Protein 1F3R (pdb70)

Secondary structure (DSSP, 8-state):
--BTTB---/--EEEEE--SEE-TTSEEEEEEEEESS-TTTS--EEEEEETTS--EEEEEE-SSS-EEE-SSSSTTEEEEEETTTTEEEEEEES--TT--EEEEEEEESSSS--SS---EEEE---EEEEE-SS--SS--SSS-----EE-S-EETSEE---TT--EEEEEE-SS--BT-EEEEEE-TTS--EEEEETTTEE-TT--TTEEEEEEBTEEEEEE-S--GGG-SEEEEEEESSSEEE----EE--SSS-------EE--

Sequence (266 aa):
WNPGDYGGIQVQLLESGPGLVRPSETLSLTCTVSGFSLTSFSVSWVRHPSGKGPEWMGRMWYDGYTAYNSALKSRLSISRDTSKNQVFLKMNSLQTDDTGTYYCTRDLYGGYPLGFWYFDFWGPGTMVTVSSGGGGSGGGGSGGGGSDIKLTQSPSLLSASVGDRVTLSCKGSQNINNYLAWYQQKLGEAPKLLIYNTNSLQTGIPSRFSGSGSGTDYTLTISSLQPEDVATYFCYQYNNGYTFGAGTKLELKAAEQKLISEEDLN

Solvent-accessible surface area: 12212 Å² total

Nearest PDB structures (foldseek):
  1f3r-assembly1_B  TM=1.004E+00  e=3.671E-51  Rattus norvegicus
  8yww-assembly1_H  TM=8.241E-01  e=7.781E-25  Homo sapiens
  7qne-assembly1_G  TM=8.680E-01  e=5.157E-11  Lama glama
  5mhs-assembly1_N  TM=5.581E-01  e=7.853E-15  Mus musculus
  7tri-assembly1_Z  TM=5.218E-01  e=6.231E-14  Homo sapiens

Foldseek 3Di:
DDPVVCDPD/DWAWDFDFDAEDEAQFKTWTKTQIDDDQDLWFWKWKWWQAQFEGIWGAWIQHNPGDTGGDPVNDVQWDWDDDRVRRMIITMGHRQDARRFTFMKIWTAPGTNDCPPGPGTADIHQTDGYRHHPPDRDWADPPLIGAAYAEDFDWPPQADDDDQFDKDKIKGFGPAWQFQFKFKFWADDSGDTGTAAGSQAHGDDPDDDAFHWDDGIGIIITIRHRHDPSNQTFIWIQGDDPDGGTGRTHHYDDPPDSHDHDYDYDYD

Radius of gyration: 18.46 Å; Cα contacts (8 Å, |Δi|>4): 677; chains: 2; bounding box: 39×46×49 Å

Structure (mmCIF, N/CA/C/O backbone):
data_1F3R
#
_entry.id   1F3R
#
_cell.length_a   1.000
_cell.length_b   1.000
_cell.length_c   1.000
_cell.angle_alpha   90.00
_cell.angle_beta   90.00
_cell.angle_gamma   90.00
#
_symmetry.space_group_name_H-M   'P 1'
#
loop_
_entity.id
_entity.type
_entity.pdbx_description
1 polymer 'ACETYLCHOLINE RECEPTOR ALPHA'
2 polymer 'FV ANTIBODY FRAGMENT'
#
loop_
_atom_site.group_PDB
_atom_site.id
_atom_site.type_symbol
_atom_site.label_atom_id
_atom_site.label_alt_id
_atom_site.label_comp_id
_atom_site.label_asym_id
_atom_site.label_entity_id
_atom_site.label_seq_id
_atom_site.pdbx_PDB_ins_code
_atom_site.Cartn_x
_atom_site.Cartn_y
_atom_site.Cartn_z
_atom_site.occupancy
_atom_site.B_iso_or_equiv
_atom_site.auth_seq_id
_atom_site.auth_comp_id
_atom_site.auth_asym_id
_atom_site.auth_atom_id
_atom_site.pdbx_PDB_model_num
ATOM 1 N N . TRP A 1 1 ? -6.955 -1.539 -12.202 1.00 0.00 67 TRP A N 1
ATOM 2 C CA . TRP A 1 1 ? -7.119 -2.472 -11.050 1.00 0.00 67 TRP A CA 1
ATOM 3 C C . TRP A 1 1 ? -6.854 -1.835 -9.637 1.00 0.00 67 TRP A C 1
ATOM 4 O O . TRP A 1 1 ? -7.792 -1.752 -8.844 1.00 0.00 67 TRP A O 1
ATOM 26 N N . ASN A 1 2 ? -5.623 -1.408 -9.289 1.00 0.00 68 ASN A N 1
ATOM 27 C CA . ASN A 1 2 ? -5.227 -1.121 -7.873 1.00 0.00 68 ASN A CA 1
ATOM 28 C C . ASN A 1 2 ? -4.482 0.264 -7.716 1.00 0.00 68 ASN A C 1
ATOM 29 O O . ASN A 1 2 ? -3.671 0.580 -8.5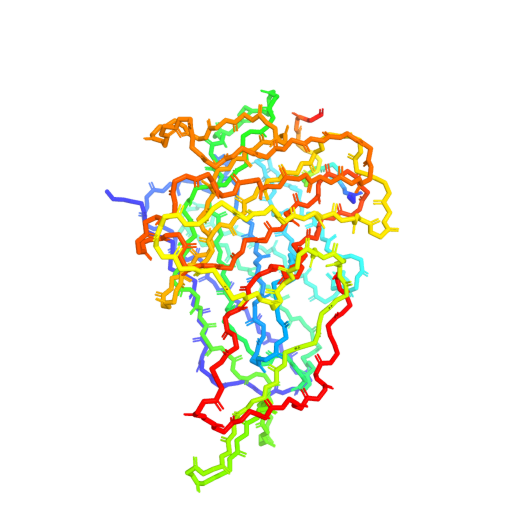95 1.00 0.00 68 ASN A O 1
ATOM 40 N N . PRO A 1 3 ? -4.615 1.066 -6.611 1.00 0.00 69 PRO A N 1
ATOM 41 C CA . PRO A 1 3 ? -3.665 2.182 -6.278 1.00 0.00 69 PRO A CA 1
ATOM 42 C C . PRO A 1 3 ? -2.147 1.783 -6.201 1.00 0.00 69 PRO A C 1
ATOM 43 O O . PRO A 1 3 ? -1.696 1.162 -5.238 1.00 0.00 69 PRO A O 1
ATOM 54 N N . GLY A 1 4 ? -1.380 2.061 -7.262 1.00 0.00 70 GLY A N 1
ATOM 55 C CA . GLY A 1 4 ? -0.140 1.285 -7.566 1.00 0.00 70 GLY A CA 1
ATOM 56 C C . GLY A 1 4 ? 0.134 1.141 -9.077 1.00 0.00 70 GLY A C 1
ATOM 57 O O . GLY A 1 4 ? 1.041 1.784 -9.610 1.00 0.00 70 GLY A O 1
ATOM 61 N N . ASP A 1 5 ? -0.675 0.352 -9.803 1.00 0.00 71 ASP A N 1
ATOM 62 C CA . ASP A 1 5 ? -0.925 0.599 -11.255 1.00 0.00 71 ASP A CA 1
ATOM 63 C C . ASP A 1 5 ? -1.693 1.931 -11.590 1.00 0.00 71 ASP A C 1
ATOM 64 O O . ASP A 1 5 ? -1.251 2.688 -12.464 1.00 0.00 71 ASP A O 1
ATOM 73 N N . TYR A 1 6 ? -2.757 2.275 -10.840 1.00 0.00 72 TYR A N 1
ATOM 74 C CA . TYR A 1 6 ? -3.333 3.646 -10.805 1.00 0.00 72 TYR A CA 1
ATOM 75 C C . TYR A 1 6 ? -2.353 4.617 -10.054 1.00 0.00 72 TYR A C 1
ATOM 76 O O . TYR A 1 6 ? -2.368 4.682 -8.820 1.00 0.00 72 TYR A O 1
ATOM 94 N N . GLY A 1 7 ? -1.450 5.306 -10.781 1.00 0.00 73 GLY A N 1
ATOM 95 C CA . GLY A 1 7 ? -0.398 6.145 -10.139 1.00 0.00 73 GLY A CA 1
ATOM 96 C C . GLY A 1 7 ? -0.722 7.649 -10.028 1.00 0.00 73 GLY A C 1
ATOM 97 O O . GLY A 1 7 ? -0.842 8.185 -8.927 1.00 0.00 73 GLY A O 1
ATOM 101 N N . GLY A 1 8 ? -0.836 8.325 -11.175 1.00 0.00 74 GLY A N 1
ATOM 102 C CA . GLY A 1 8 ? -1.309 9.738 -11.239 1.00 0.00 74 GLY A CA 1
ATOM 103 C C . GLY A 1 8 ? -2.077 10.069 -12.543 1.00 0.00 74 GLY A C 1
ATOM 104 O O . GLY A 1 8 ? -1.549 10.812 -13.371 1.00 0.00 74 GLY A O 1
ATOM 108 N N . ILE A 1 9 ? -3.283 9.507 -12.755 1.00 0.00 75 ILE A N 1
ATOM 109 C CA . ILE A 1 9 ? -4.033 9.625 -14.055 1.00 0.00 75 ILE A CA 1
ATOM 110 C C . ILE A 1 9 ? -5.497 10.192 -13.942 1.00 0.00 75 ILE A C 1
ATOM 111 O O . ILE A 1 9 ? -5.901 10.987 -14.797 1.00 0.00 75 ILE A O 1
ATOM 147 N N . GLN B 2 1 ? 25.260 4.112 -18.253 1.00 0.00 1 GLN B N 1
ATOM 148 C CA . GLN B 2 1 ? 24.335 3.058 -18.747 1.00 0.00 1 GLN B CA 1
ATOM 149 C C . GLN B 2 1 ? 23.266 2.613 -17.691 1.00 0.00 1 GLN 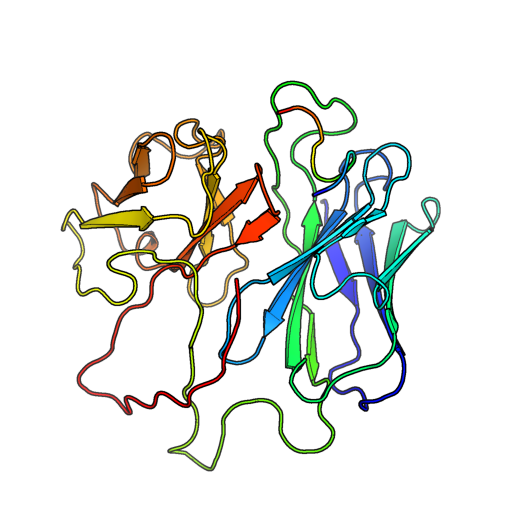B C 1
ATOM 150 O O . GLN B 2 1 ? 23.562 2.469 -16.501 1.00 0.00 1 GLN B O 1
ATOM 165 N N . VAL B 2 2 ? 22.028 2.349 -18.145 1.00 0.00 2 VAL B N 1
ATOM 166 C CA . VAL B 2 2 ? 20.954 1.756 -17.284 1.00 0.00 2 VAL B CA 1
ATOM 167 C C . VAL B 2 2 ? 20.496 0.414 -17.953 1.00 0.00 2 VAL B C 1
ATOM 168 O O . VAL B 2 2 ? 19.818 0.424 -18.984 1.00 0.00 2 VAL B O 1
ATOM 181 N N . GLN B 2 3 ? 20.892 -0.740 -17.388 1.00 0.00 3 GLN B N 1
ATOM 182 C CA . GLN B 2 3 ? 20.693 -2.075 -18.032 1.00 0.00 3 GLN B CA 1
ATOM 183 C C . GLN B 2 3 ? 19.802 -3.010 -17.147 1.00 0.00 3 GLN B C 1
ATOM 184 O O . GLN B 2 3 ? 20.236 -3.487 -16.094 1.00 0.00 3 GLN B O 1
ATOM 198 N N . LEU B 2 4 ? 18.567 -3.305 -17.589 1.00 0.00 4 LEU B N 1
ATOM 199 C CA . LEU B 2 4 ? 17.628 -4.184 -16.834 1.00 0.00 4 LEU B CA 1
ATOM 200 C C . LEU B 2 4 ? 17.786 -5.691 -17.234 1.00 0.00 4 LEU B C 1
ATOM 201 O O . LEU B 2 4 ? 17.229 -6.147 -18.239 1.00 0.00 4 LEU B O 1
ATOM 217 N N . LEU B 2 5 ? 18.528 -6.474 -16.434 1.00 0.00 5 LEU B N 1
ATOM 218 C CA . LEU B 2 5 ? 18.819 -7.905 -16.737 1.00 0.00 5 LEU B CA 1
ATOM 219 C C . LEU B 2 5 ? 17.812 -8.848 -15.995 1.00 0.00 5 LEU B C 1
ATOM 220 O O . LEU B 2 5 ? 18.055 -9.281 -14.864 1.00 0.00 5 LEU B O 1
ATOM 236 N N . GLU B 2 6 ? 16.676 -9.187 -16.637 1.00 0.00 6 GLU B N 1
ATOM 237 C CA . GLU B 2 6 ? 15.718 -10.191 -16.091 1.00 0.00 6 GLU B CA 1
ATOM 238 C C . GLU B 2 6 ? 16.195 -11.668 -16.297 1.00 0.00 6 GLU B C 1
ATOM 239 O O . GLU B 2 6 ? 16.411 -12.128 -17.421 1.00 0.00 6 GLU B O 1
ATOM 252 N N . SER B 2 7 ? 16.412 -12.386 -15.187 1.00 0.00 7 SER B N 1
ATOM 253 C CA . SER B 2 7 ? 17.094 -13.705 -15.190 1.00 0.00 7 SER B CA 1
ATOM 254 C C . SER B 2 7 ? 16.079 -14.893 -15.160 1.00 0.00 7 SER B C 1
ATOM 255 O O . SER B 2 7 ? 15.139 -14.920 -14.355 1.00 0.00 7 SER B O 1
ATOM 263 N N . GLY B 2 8 ? 16.295 -15.884 -16.035 1.00 0.00 8 GLY B N 1
ATOM 264 C CA . GLY B 2 8 ? 15.404 -17.069 -16.163 1.00 0.00 8 GLY B CA 1
ATOM 265 C C . GLY B 2 8 ? 16.125 -18.363 -16.652 1.00 0.00 8 GLY B C 1
ATOM 266 O O . GLY B 2 8 ? 17.077 -18.247 -17.431 1.00 0.00 8 GLY B O 1
ATOM 270 N N . PRO B 2 9 ? 15.723 -19.609 -16.266 1.00 0.00 9 PRO B N 1
ATOM 271 C CA . PRO B 2 9 ? 16.524 -20.839 -16.569 1.00 0.00 9 PRO B CA 1
ATOM 272 C C . PRO B 2 9 ? 16.450 -21.503 -17.990 1.00 0.00 9 PRO B C 1
ATOM 273 O O . PRO B 2 9 ? 17.089 -22.539 -18.192 1.00 0.00 9 PRO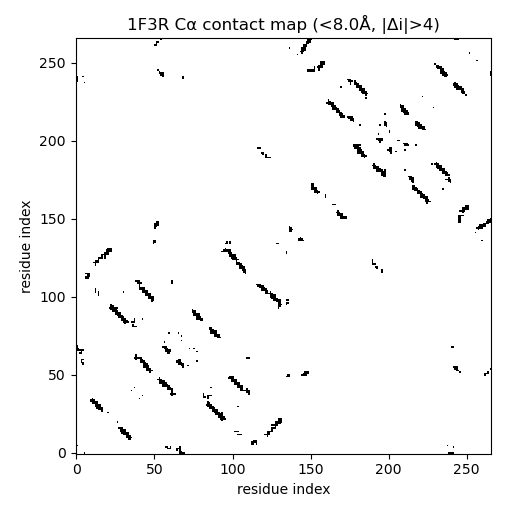 B O 1
ATOM 284 N N . GLY B 2 10 ? 15.671 -20.983 -18.956 1.00 0.00 10 GLY B N 1
ATOM 285 C CA . GLY B 2 10 ? 15.443 -21.678 -20.261 1.00 0.00 10 GLY B CA 1
ATOM 286 C C . GLY B 2 10 ? 14.322 -22.746 -20.276 1.00 0.00 10 GLY B C 1
ATOM 287 O O . GLY B 2 10 ? 13.364 -22.626 -21.037 1.00 0.00 10 GLY B O 1
ATOM 291 N N . LEU B 2 11 ? 14.455 -23.786 -19.445 1.00 0.00 11 LEU B N 1
ATOM 292 C CA . LEU B 2 11 ? 13.402 -24.819 -19.219 1.00 0.00 11 LEU B CA 1
ATOM 293 C C . LEU B 2 11 ? 13.069 -24.933 -17.690 1.00 0.00 11 LEU B C 1
ATOM 294 O O . LEU B 2 11 ? 13.965 -25.033 -16.845 1.00 0.00 11 LEU B O 1
ATOM 310 N N . VAL B 2 12 ? 11.774 -24.944 -17.332 1.00 0.00 12 VAL B N 1
ATOM 311 C CA . VAL B 2 12 ? 11.309 -25.196 -15.931 1.00 0.00 12 VAL B CA 1
ATOM 312 C C . VAL B 2 12 ? 10.087 -26.185 -15.916 1.00 0.00 12 VAL B C 1
ATOM 313 O O . VAL B 2 12 ? 9.228 -26.180 -16.805 1.00 0.00 12 VAL B O 1
ATOM 326 N N . ARG B 2 13 ? 10.009 -27.042 -14.886 1.00 0.00 13 ARG B N 1
ATOM 327 C CA . ARG B 2 13 ? 8.917 -28.043 -14.750 1.00 0.00 13 ARG B CA 1
ATOM 328 C C . ARG B 2 13 ? 7.567 -27.438 -14.186 1.00 0.00 13 ARG B C 1
ATOM 329 O O . ARG B 2 13 ? 7.599 -26.816 -13.116 1.00 0.00 13 ARG B O 1
ATOM 349 N N . PRO B 2 14 ? 6.368 -27.655 -14.810 1.00 0.00 14 PRO B N 1
ATOM 350 C CA . PRO B 2 14 ? 5.049 -27.358 -14.177 1.00 0.00 14 PRO B CA 1
ATOM 351 C C . PRO B 2 14 ? 4.766 -27.905 -12.732 1.00 0.00 14 PRO B C 1
ATOM 352 O O . PRO B 2 14 ? 5.405 -28.848 -12.259 1.00 0.00 14 PRO B O 1
ATOM 363 N N . SER B 2 15 ? 3.797 -27.283 -12.043 1.00 0.00 15 SER B N 1
ATOM 364 C CA . SER B 2 15 ? 3.492 -27.482 -10.588 1.00 0.00 15 SER B CA 1
ATOM 365 C C . SER B 2 15 ? 4.335 -26.649 -9.561 1.00 0.00 15 SER B C 1
ATOM 366 O O . SER B 2 15 ? 3.758 -26.179 -8.577 1.00 0.00 15 SER B O 1
ATOM 374 N N . GLU B 2 16 ? 5.658 -26.459 -9.740 1.00 0.00 16 GLU B N 1
ATOM 375 C CA . GLU B 2 16 ? 6.533 -25.824 -8.703 1.00 0.00 16 GLU B CA 1
ATOM 376 C C . GLU B 2 16 ? 6.522 -24.241 -8.749 1.00 0.00 16 GLU B C 1
ATOM 377 O O . GLU B 2 16 ? 5.447 -23.637 -8.829 1.00 0.00 16 GLU B O 1
ATOM 390 N N . THR B 2 17 ? 7.681 -23.555 -8.639 1.00 0.00 17 THR B N 1
ATOM 391 C CA . THR B 2 17 ? 7.756 -22.067 -8.484 1.00 0.00 17 THR B CA 1
ATOM 392 C C . THR B 2 17 ? 8.949 -21.476 -9.316 1.00 0.00 17 THR B C 1
ATOM 393 O O . THR B 2 17 ? 10.080 -21.968 -9.256 1.00 0.00 17 THR B O 1
ATOM 404 N N . LEU B 2 18 ? 8.700 -20.386 -10.064 1.00 0.00 18 LEU B N 1
ATOM 405 C CA . LEU B 2 18 ? 9.735 -19.681 -10.880 1.00 0.00 18 LEU B CA 1
ATOM 406 C C . LEU B 2 18 ? 10.044 -18.254 -10.307 1.00 0.00 18 LEU B C 1
ATOM 407 O O . LEU B 2 18 ? 9.214 -17.347 -10.405 1.00 0.00 18 LEU B O 1
ATOM 423 N N . SER B 2 19 ? 11.252 -18.029 -9.759 1.00 0.00 19 SER B N 1
ATOM 424 C CA . SER B 2 19 ? 11.685 -16.680 -9.281 1.00 0.00 19 SER B CA 1
ATOM 425 C C . SER B 2 19 ? 12.433 -15.834 -10.371 1.00 0.00 19 SER B C 1
ATOM 426 O O . SER B 2 19 ? 13.669 -15.797 -10.422 1.00 0.00 19 SER B O 1
ATOM 434 N N . LEU B 2 20 ? 11.677 -15.108 -11.214 1.00 0.00 20 LEU B N 1
ATOM 435 C CA . LEU B 2 20 ? 12.245 -14.216 -12.270 1.00 0.00 20 LEU B CA 1
ATOM 436 C C . LEU B 2 20 ? 12.939 -12.949 -11.663 1.00 0.00 20 LEU B C 1
ATOM 437 O O . LEU B 2 20 ? 12.286 -12.095 -11.055 1.00 0.00 20 LEU B O 1
ATOM 453 N N . THR B 2 21 ? 14.271 -12.857 -11.786 1.00 0.00 21 THR B N 1
ATOM 454 C CA . THR B 2 21 ? 15.084 -11.872 -11.005 1.00 0.00 21 THR B CA 1
ATOM 455 C C . THR B 2 21 ? 15.629 -10.736 -11.928 1.00 0.00 21 THR B C 1
ATOM 456 O O . THR B 2 21 ? 16.567 -10.949 -12.702 1.00 0.00 21 THR B O 1
ATOM 467 N N . CYS B 2 22 ? 15.060 -9.524 -11.835 1.00 0.00 22 CYS B N 1
ATOM 468 C CA . CYS B 2 22 ? 15.582 -8.329 -12.549 1.00 0.00 22 CYS B CA 1
ATOM 469 C C . CYS B 2 22 ? 16.746 -7.611 -11.796 1.00 0.00 22 CYS B C 1
ATOM 470 O O . CYS B 2 22 ? 16.520 -6.741 -10.951 1.00 0.00 22 CYS B O 1
ATOM 478 N N . THR B 2 23 ? 17.991 -7.971 -12.145 1.00 0.00 23 THR B N 1
ATOM 479 C CA . THR B 2 23 ? 19.220 -7.291 -11.641 1.00 0.00 23 THR B CA 1
ATOM 480 C C . THR B 2 23 ? 19.497 -6.007 -12.496 1.00 0.00 23 THR B C 1
ATOM 481 O O . THR B 2 23 ? 19.871 -6.091 -13.672 1.00 0.00 23 THR B O 1
ATOM 492 N N . VAL B 2 24 ? 19.276 -4.818 -11.919 1.00 0.00 24 VAL B N 1
ATOM 493 C CA . VAL B 2 24 ? 19.303 -3.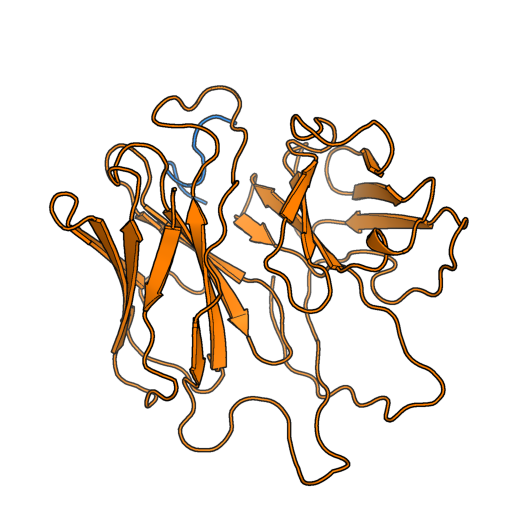530 -12.678 1.00 0.00 24 VAL B CA 1
ATOM 494 C C . VAL B 2 24 ? 20.661 -2.778 -12.462 1.00 0.00 24 VAL B C 1
ATOM 495 O O . VAL B 2 24 ? 20.913 -2.190 -11.405 1.00 0.00 24 VAL B O 1
ATOM 508 N N . SER B 2 25 ? 21.546 -2.771 -13.473 1.00 0.00 25 SER B N 1
ATOM 509 C CA . SER B 2 25 ? 22.810 -1.980 -13.423 1.00 0.00 25 SER B CA 1
ATOM 510 C C . SER B 2 25 ? 22.559 -0.491 -13.837 1.00 0.00 25 SER B C 1
ATOM 511 O O . SER B 2 25 ? 22.631 -0.136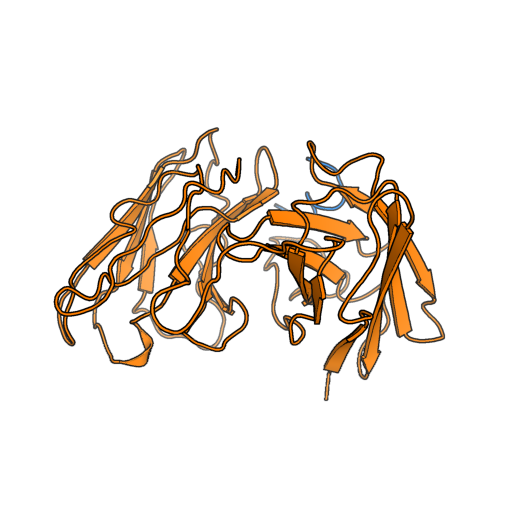 -15.017 1.00 0.00 25 SER B O 1
ATOM 519 N N . GLY B 2 26 ? 22.219 0.363 -12.856 1.00 0.00 26 GLY B N 1
ATOM 520 C CA . GLY B 2 26 ? 21.913 1.799 -13.115 1.00 0.00 26 GLY B CA 1
ATOM 521 C C . GLY B 2 26 ? 21.133 2.543 -12.009 1.00 0.00 26 GLY B C 1
ATOM 522 O O . GLY B 2 26 ? 21.658 3.487 -11.418 1.00 0.00 26 GLY B O 1
ATOM 526 N N . PHE B 2 27 ? 19.865 2.171 -11.775 1.00 0.00 27 PHE B N 1
ATOM 527 C CA . PHE B 2 27 ? 18.945 2.921 -10.864 1.00 0.00 27 PHE B CA 1
ATOM 528 C C . PHE B 2 27 ? 18.616 2.181 -9.516 1.00 0.00 27 PHE B C 1
ATOM 529 O O . PHE B 2 27 ? 18.516 0.951 -9.464 1.00 0.00 27 PHE B O 1
ATOM 546 N N . SER B 2 28 ? 18.352 2.947 -8.441 1.00 0.00 28 SER B N 1
ATOM 547 C CA . SER B 2 28 ? 17.795 2.391 -7.173 1.00 0.00 28 SER B CA 1
ATOM 548 C C . SER B 2 28 ? 16.250 2.122 -7.255 1.00 0.00 28 SER B C 1
ATOM 549 O O . SER B 2 28 ? 15.477 2.965 -7.726 1.00 0.00 28 SER B O 1
ATOM 557 N N . LEU B 2 29 ? 15.808 0.942 -6.793 1.00 0.00 29 LEU B N 1
ATOM 558 C CA . LEU B 2 29 ? 14.459 0.371 -7.114 1.00 0.00 29 LEU B CA 1
ATOM 559 C C . LEU B 2 29 ? 13.168 1.202 -6.782 1.00 0.00 29 LEU B C 1
ATOM 560 O O . LEU B 2 29 ? 12.213 1.188 -7.565 1.00 0.00 29 LEU B O 1
ATOM 576 N N . THR B 2 30 ? 13.143 1.930 -5.653 1.00 0.00 30 THR B N 1
ATOM 577 C CA . THR B 2 30 ? 12.055 2.912 -5.322 1.00 0.00 30 THR B CA 1
ATOM 578 C C . THR B 2 30 ? 11.845 4.123 -6.308 1.00 0.00 30 THR B C 1
ATOM 579 O O . THR B 2 30 ? 10.737 4.664 -6.379 1.00 0.00 30 THR B O 1
ATOM 590 N N . SER B 2 31 ? 12.876 4.552 -7.062 1.00 0.00 31 SER B N 1
ATOM 591 C CA . SER B 2 31 ? 12.766 5.646 -8.066 1.00 0.00 31 SER B CA 1
ATOM 592 C C . SER B 2 31 ? 11.893 5.304 -9.322 1.00 0.00 31 SER B C 1
ATOM 593 O O . SER B 2 31 ? 10.759 5.777 -9.412 1.00 0.00 31 SER B O 1
ATOM 601 N N . PHE B 2 32 ? 12.376 4.503 -10.284 1.00 0.00 32 PHE B N 1
ATOM 602 C CA . PHE B 2 32 ? 11.645 4.242 -11.560 1.00 0.00 32 PHE B CA 1
ATOM 603 C C . PHE B 2 32 ? 10.976 2.823 -11.559 1.00 0.00 32 PHE B C 1
ATOM 604 O O . PHE B 2 32 ? 11.477 1.878 -12.174 1.00 0.00 32 PHE B O 1
ATOM 621 N N . SER B 2 33 ? 9.812 2.697 -10.896 1.00 0.00 33 SER B N 1
ATOM 622 C CA . SER B 2 33 ? 9.129 1.392 -10.629 1.00 0.00 33 SER B CA 1
ATOM 623 C C . SER B 2 33 ? 9.040 0.319 -11.773 1.00 0.00 33 SER B C 1
ATOM 624 O O . SER B 2 33 ? 8.580 0.621 -12.880 1.00 0.00 33 SER B O 1
ATOM 632 N N . VAL B 2 34 ? 9.447 -0.927 -11.475 1.00 0.00 34 VAL B N 1
ATOM 633 C CA . VAL B 2 34 ? 9.544 -2.022 -12.490 1.00 0.00 34 VAL B CA 1
ATOM 634 C C . VAL B 2 34 ? 8.146 -2.682 -12.762 1.00 0.00 34 VAL B C 1
ATOM 635 O O . VAL B 2 34 ? 7.473 -3.204 -11.865 1.00 0.00 34 VAL B O 1
ATOM 648 N N . SER B 2 35 ? 7.750 -2.673 -14.039 1.00 0.00 35 SER B N 1
ATOM 649 C CA . SER B 2 35 ? 6.523 -3.340 -14.536 1.00 0.00 35 SER B CA 1
ATOM 650 C C . SER B 2 35 ? 6.832 -4.670 -15.291 1.00 0.00 35 SER B C 1
ATOM 651 O O . SER B 2 35 ? 7.703 -4.716 -16.163 1.00 0.00 35 SER B O 1
ATOM 659 N N . TRP B 2 36 ? 6.095 -5.746 -14.992 1.00 0.00 36 TRP B N 1
ATOM 660 C CA . TRP B 2 36 ? 6.426 -7.108 -15.495 1.00 0.00 36 TRP B CA 1
ATOM 661 C C . TRP B 2 36 ? 5.396 -7.583 -16.578 1.00 0.00 36 TRP B C 1
ATOM 662 O O . TRP B 2 36 ? 4.182 -7.551 -16.350 1.00 0.00 36 TRP B O 1
ATOM 683 N N . VAL B 2 37 ? 5.876 -8.010 -17.759 1.00 0.00 37 VAL B N 1
ATOM 684 C CA . VAL B 2 37 ? 5.000 -8.302 -18.942 1.00 0.00 37 VAL B CA 1
ATOM 685 C C . VAL B 2 37 ? 5.433 -9.665 -19.584 1.00 0.00 37 VAL B C 1
ATOM 686 O O . VAL B 2 37 ? 6.570 -9.812 -20.039 1.00 0.00 37 VAL B O 1
ATOM 699 N N . ARG B 2 38 ? 4.530 -10.655 -19.663 1.00 0.00 38 ARG B N 1
ATOM 700 C CA . ARG B 2 38 ? 4.794 -11.927 -20.399 1.00 0.00 38 ARG B CA 1
ATOM 701 C C . ARG B 2 38 ? 4.259 -11.891 -21.870 1.00 0.00 38 ARG B C 1
ATOM 702 O O . ARG B 2 38 ? 3.098 -11.546 -22.105 1.00 0.00 38 ARG B O 1
ATOM 722 N N . HIS B 2 39 ? 5.074 -12.302 -22.851 1.00 0.00 39 HIS B N 1
ATOM 723 C CA . HIS B 2 39 ? 4.603 -12.537 -24.246 1.00 0.00 39 HIS B CA 1
ATOM 724 C C . HIS B 2 39 ? 4.777 -14.065 -24.591 1.00 0.00 39 HIS B C 1
ATOM 725 O O . HIS B 2 39 ? 5.892 -14.461 -24.958 1.00 0.00 39 HIS B O 1
ATOM 739 N N . PRO B 2 40 ? 3.748 -14.965 -24.508 1.00 0.00 40 PRO B N 1
ATOM 740 C CA . PRO B 2 40 ? 3.936 -16.420 -24.771 1.00 0.00 40 PRO B CA 1
ATOM 741 C C . PRO B 2 40 ? 4.140 -16.858 -26.257 1.00 0.00 40 PRO B C 1
ATOM 742 O O . PRO B 2 40 ? 3.873 -16.109 -27.204 1.00 0.00 40 PRO B O 1
ATOM 753 N N . SER B 2 41 ? 4.630 -18.094 -26.446 1.00 0.00 41 SER B N 1
ATOM 754 C CA . SER B 2 41 ? 4.974 -18.659 -27.781 1.00 0.00 41 SER B CA 1
ATOM 755 C C . SER B 2 41 ? 3.738 -18.938 -28.703 1.00 0.00 41 SER B C 1
ATOM 756 O O . SER B 2 41 ? 3.129 -20.014 -28.674 1.00 0.00 41 SER B O 1
ATOM 764 N N . GLY B 2 42 ? 3.377 -17.924 -29.498 1.00 0.00 42 GLY B N 1
ATOM 765 C CA . GLY B 2 42 ? 2.111 -17.909 -30.284 1.00 0.00 42 GLY B CA 1
ATOM 766 C C . GLY B 2 42 ? 0.810 -17.396 -29.613 1.00 0.00 42 GLY B C 1
ATOM 767 O O . GLY B 2 42 ? -0.269 -17.873 -29.963 1.00 0.00 42 GLY B O 1
ATOM 771 N N . LYS B 2 43 ? 0.882 -16.411 -28.702 1.00 0.00 43 LYS B N 1
ATOM 772 C CA . LYS B 2 43 ? -0.319 -15.856 -28.005 1.00 0.00 43 LYS B CA 1
ATOM 773 C C . LYS B 2 43 ? -0.358 -14.291 -28.020 1.00 0.00 43 LYS B C 1
ATOM 774 O O . LYS B 2 43 ? -1.206 -13.716 -28.708 1.00 0.00 43 LYS B O 1
ATOM 792 N N . GLY B 2 44 ? 0.520 -13.599 -27.273 1.00 0.00 44 GLY B N 1
ATOM 793 C CA . GLY B 2 44 ? 0.522 -12.108 -27.199 1.00 0.00 44 GLY B CA 1
ATOM 794 C C . GLY B 2 44 ? 0.820 -11.478 -25.806 1.00 0.00 44 GLY B C 1
ATOM 795 O O . GLY B 2 44 ? 0.975 -12.213 -24.826 1.00 0.00 44 GLY B O 1
ATOM 799 N N . PRO B 2 45 ? 0.935 -10.130 -25.655 1.00 0.00 45 PRO B N 1
ATOM 800 C CA . PRO B 2 45 ? 1.395 -9.503 -24.383 1.00 0.00 45 PRO B CA 1
ATOM 801 C C . PRO B 2 45 ? 0.318 -9.415 -23.247 1.00 0.00 45 PRO B C 1
ATOM 802 O O . PRO B 2 45 ? -0.646 -8.653 -23.328 1.00 0.00 45 PRO B O 1
ATOM 813 N N . GLU B 2 46 ? 0.530 -10.149 -22.149 1.00 0.00 46 GLU B N 1
ATOM 814 C CA . GLU B 2 46 ? -0.231 -9.946 -20.887 1.00 0.00 46 GLU B CA 1
ATOM 815 C C . GLU B 2 46 ? 0.634 -9.134 -19.868 1.00 0.00 46 GLU B C 1
ATOM 816 O O . GLU B 2 46 ? 1.750 -9.534 -19.513 1.00 0.00 46 GLU B O 1
ATOM 829 N N . TRP B 2 47 ? 0.101 -8.016 -19.344 1.00 0.00 47 TRP B N 1
ATOM 830 C CA . TRP B 2 47 ? 0.678 -7.346 -18.142 1.00 0.00 47 TRP B CA 1
ATOM 831 C C . TRP B 2 47 ? 0.436 -8.212 -16.856 1.00 0.00 47 TRP B C 1
ATOM 832 O O . TRP B 2 47 ? -0.711 -8.474 -16.485 1.00 0.00 47 TRP B O 1
ATOM 853 N N . MET B 2 48 ? 1.514 -8.658 -16.205 1.00 0.00 48 MET B N 1
ATOM 854 C CA . MET B 2 48 ? 1.441 -9.475 -14.959 1.00 0.00 48 MET B CA 1
ATOM 855 C C . MET B 2 48 ? 1.310 -8.620 -13.650 1.00 0.00 48 MET B C 1
ATOM 856 O O . MET B 2 48 ? 0.432 -8.899 -12.828 1.00 0.00 48 MET B O 1
ATOM 870 N N . GLY B 2 49 ? 2.162 -7.598 -13.444 1.00 0.00 49 GLY B N 1
ATOM 871 C CA . GLY B 2 49 ? 2.046 -6.692 -12.272 1.00 0.00 49 GLY B CA 1
ATOM 872 C C . GLY B 2 49 ? 3.064 -5.535 -12.186 1.00 0.00 49 GLY B C 1
ATOM 873 O O . GLY B 2 49 ? 4.070 -5.487 -12.899 1.00 0.00 49 GLY B O 1
ATOM 877 N N . ARG B 2 50 ? 2.883 -4.605 -11.236 1.00 0.00 50 ARG B N 1
ATOM 878 C CA . ARG B 2 50 ? 3.897 -3.545 -10.929 1.00 0.00 50 ARG B CA 1
ATOM 879 C C . ARG B 2 50 ? 4.053 -3.327 -9.389 1.00 0.00 50 ARG B C 1
ATOM 880 O O . ARG B 2 50 ? 3.098 -2.926 -8.716 1.00 0.00 50 ARG B O 1
ATOM 901 N N . MET B 2 51 ? 5.278 -3.493 -8.850 1.00 0.00 51 MET B N 1
ATOM 902 C CA . MET B 2 51 ? 5.625 -2.973 -7.495 1.00 0.00 51 MET B CA 1
ATOM 903 C C . MET B 2 51 ? 6.022 -1.460 -7.573 1.00 0.00 51 MET B C 1
ATOM 904 O O . MET B 2 51 ? 7.036 -1.095 -8.178 1.00 0.00 51 MET B O 1
ATOM 918 N N . TRP B 2 52 ? 5.174 -0.578 -7.017 1.00 0.00 52 TRP B N 1
ATOM 919 C CA . TRP B 2 52 ? 5.283 0.892 -7.238 1.00 0.00 52 TRP B CA 1
ATOM 920 C C . TRP B 2 52 ? 6.332 1.635 -6.321 1.00 0.00 52 TRP B C 1
ATOM 921 O O . TRP B 2 52 ? 7.132 1.010 -5.618 1.00 0.00 52 TRP B O 1
ATOM 942 N N . TYR B 2 53 ? 6.379 2.980 -6.384 1.00 0.00 53 TYR B N 1
ATOM 943 C CA . TYR B 2 53 ? 7.497 3.806 -5.826 1.00 0.00 53 TYR B CA 1
ATOM 944 C C . TYR B 2 53 ? 7.815 3.626 -4.299 1.00 0.00 53 TYR B C 1
ATOM 945 O O . TYR B 2 53 ? 8.944 3.292 -3.939 1.00 0.00 53 TYR B O 1
ATOM 963 N N . ASP B 2 54 ? 6.823 3.810 -3.411 1.00 0.00 54 ASP B N 1
ATOM 964 C CA . ASP B 2 54 ? 6.950 3.457 -1.965 1.00 0.00 54 ASP B CA 1
ATOM 965 C C . ASP B 2 54 ? 6.987 1.917 -1.644 1.00 0.00 54 ASP B C 1
ATOM 966 O O . ASP B 2 54 ? 7.918 1.449 -0.986 1.00 0.00 54 ASP B O 1
ATOM 976 N N . GLY B 2 55 ? 5.986 1.147 -2.098 1.00 0.00 55 GLY B N 1
ATOM 977 C CA . GLY B 2 55 ? 5.925 -0.323 -1.872 1.00 0.00 55 GLY B CA 1
ATOM 978 C C . GLY B 2 55 ? 4.500 -0.901 -1.952 1.00 0.00 55 GLY B C 1
ATOM 979 O O . GLY B 2 55 ? 3.926 -1.275 -0.930 1.00 0.00 55 GLY B O 1
ATOM 983 N N . TYR B 2 56 ? 3.933 -0.983 -3.165 1.00 0.00 56 TYR B N 1
ATOM 984 C CA . TYR B 2 56 ? 2.600 -1.611 -3.394 1.00 0.00 56 TYR B CA 1
ATOM 985 C C . TYR B 2 56 ? 2.675 -2.546 -4.641 1.00 0.00 56 TYR B C 1
ATOM 986 O O . TYR B 2 56 ? 2.876 -2.070 -5.764 1.00 0.00 56 TYR B O 1
ATOM 1004 N N . THR B 2 57 ? 2.434 -3.850 -4.451 1.00 0.00 57 THR B N 1
ATOM 1005 C CA . THR B 2 57 ? 2.377 -4.849 -5.559 1.00 0.00 57 THR B CA 1
ATOM 1006 C C . THR B 2 57 ? 0.952 -4.912 -6.216 1.00 0.00 57 THR B C 1
ATOM 1007 O O . THR B 2 57 ? 0.057 -5.612 -5.729 1.00 0.00 57 THR B O 1
ATOM 1018 N N . ALA B 2 58 ? 0.744 -4.171 -7.315 1.00 0.00 58 ALA B N 1
ATOM 1019 C CA . ALA B 2 58 ? -0.520 -4.216 -8.100 1.00 0.00 58 ALA B CA 1
ATOM 1020 C C . ALA B 2 58 ? -0.507 -5.310 -9.217 1.00 0.00 58 ALA B C 1
ATOM 1021 O O . ALA B 2 58 ? 0.509 -5.491 -9.892 1.00 0.00 58 ALA B O 1
ATOM 1028 N N . TYR B 2 59 ? -1.611 -6.049 -9.408 1.00 0.00 59 TYR B N 1
ATOM 1029 C CA . TYR B 2 59 ? -1.596 -7.328 -10.186 1.00 0.00 59 TYR B CA 1
ATOM 1030 C C . TYR B 2 59 ? -2.780 -7.503 -11.192 1.00 0.00 59 TYR B C 1
ATOM 1031 O O . TYR B 2 59 ? -3.843 -6.881 -11.095 1.00 0.00 59 TYR B O 1
ATOM 1049 N N . ASN B 2 60 ? -2.578 -8.426 -12.145 1.00 0.00 60 ASN B N 1
ATOM 1050 C CA . ASN B 2 60 ? -3.635 -8.925 -13.061 1.00 0.00 60 ASN B CA 1
ATOM 1051 C C . ASN B 2 60 ? -4.769 -9.744 -12.349 1.00 0.00 60 ASN B C 1
ATOM 1052 O O . ASN B 2 60 ? -4.486 -10.614 -11.525 1.00 0.00 60 ASN B O 1
ATOM 1063 N N . SER B 2 61 ? -6.045 -9.515 -12.707 1.00 0.00 61 SER B N 1
ATOM 1064 C CA . SER B 2 61 ? -7.190 -10.328 -12.182 1.00 0.00 61 SER B CA 1
ATOM 1065 C C . SER B 2 61 ? -7.166 -11.880 -12.440 1.00 0.00 61 SER B C 1
ATOM 1066 O O . SER B 2 61 ? -7.563 -12.641 -11.553 1.00 0.00 61 SER B O 1
ATOM 1074 N N . ALA B 2 62 ? -6.682 -12.359 -13.601 1.00 0.00 62 ALA B N 1
ATOM 1075 C CA . ALA B 2 62 ? -6.351 -13.798 -13.800 1.00 0.00 62 ALA B CA 1
ATOM 1076 C C . ALA B 2 62 ? -5.049 -14.294 -13.072 1.00 0.00 62 ALA B C 1
ATOM 1077 O O . ALA B 2 62 ? -5.106 -15.281 -12.332 1.00 0.00 62 ALA B O 1
ATOM 1084 N N . LEU B 2 63 ? -3.890 -13.627 -13.246 1.00 0.00 63 LEU B N 1
ATOM 1085 C CA . LEU B 2 63 ? -2.650 -13.944 -12.471 1.00 0.00 63 LEU B CA 1
ATOM 1086 C C . LEU B 2 63 ? -2.541 -13.084 -11.161 1.00 0.00 63 LEU B C 1
ATOM 1087 O O . LEU B 2 63 ? -1.762 -12.129 -11.084 1.00 0.00 63 LEU B O 1
ATOM 1103 N N . LYS B 2 64 ? -3.331 -13.438 -10.128 1.00 0.00 64 LYS B N 1
ATOM 1104 C CA . LYS B 2 64 ? -3.426 -12.635 -8.871 1.00 0.00 64 LYS B CA 1
ATOM 1105 C C . LYS B 2 64 ? -2.657 -13.325 -7.688 1.00 0.00 64 LYS B C 1
ATOM 1106 O O . LYS B 2 64 ? -1.517 -12.953 -7.400 1.00 0.00 64 LYS B O 1
ATOM 1124 N N . SER B 2 65 ? -3.233 -14.354 -7.030 1.00 0.00 65 SER B N 1
ATOM 1125 C CA . SER B 2 65 ? -2.559 -15.089 -5.908 1.00 0.00 65 SER B CA 1
ATOM 1126 C C . SER B 2 65 ? -1.369 -16.065 -6.246 1.00 0.00 65 SER B C 1
ATOM 1127 O O . SER B 2 65 ? -0.686 -16.526 -5.328 1.00 0.00 65 SER B O 1
ATOM 1135 N N . ARG B 2 66 ? -1.102 -16.363 -7.526 1.00 0.00 66 ARG B N 1
ATOM 1136 C CA . ARG B 2 66 ? 0.208 -16.918 -7.986 1.00 0.00 66 ARG B CA 1
ATOM 1137 C C . ARG B 2 66 ? 1.477 -16.004 -7.782 1.00 0.00 66 ARG B C 1
ATOM 1138 O O . ARG B 2 66 ? 2.574 -16.525 -7.560 1.00 0.00 66 ARG B O 1
ATOM 1158 N N . LEU B 2 67 ? 1.357 -14.674 -7.934 1.00 0.00 67 LEU B N 1
ATOM 1159 C CA . LEU B 2 67 ? 2.515 -13.755 -8.093 1.00 0.00 67 LEU B CA 1
ATOM 1160 C C . LEU B 2 67 ? 2.933 -13.077 -6.746 1.00 0.00 67 LEU B C 1
ATOM 1161 O O . LEU B 2 67 ? 2.149 -12.349 -6.131 1.00 0.00 67 LEU B O 1
ATOM 1177 N N . SER B 2 68 ? 4.189 -13.277 -6.315 1.00 0.00 68 SER B N 1
ATOM 1178 C CA . SER B 2 68 ? 4.740 -12.630 -5.091 1.00 0.00 68 SER B CA 1
ATOM 1179 C C . SER B 2 68 ? 6.035 -11.818 -5.422 1.00 0.00 68 SER B C 1
ATOM 1180 O O . SER B 2 68 ? 7.112 -12.395 -5.589 1.00 0.00 68 SER B O 1
ATOM 1188 N N . ILE B 2 69 ? 5.957 -10.475 -5.479 1.00 0.00 69 ILE B N 1
ATOM 1189 C CA . ILE B 2 69 ? 7.162 -9.606 -5.681 1.00 0.00 69 ILE B CA 1
ATOM 1190 C C . ILE B 2 69 ? 7.807 -9.262 -4.291 1.00 0.00 69 ILE B C 1
ATOM 1191 O O . ILE B 2 69 ? 7.342 -8.370 -3.575 1.00 0.00 69 ILE B O 1
ATOM 1207 N N . SER B 2 70 ? 8.936 -9.908 -3.964 1.00 0.00 70 SER B N 1
ATOM 1208 C CA . SER B 2 70 ? 9.954 -9.314 -3.049 1.00 0.00 70 SER B CA 1
ATOM 1209 C C . SER B 2 70 ? 11.015 -8.461 -3.832 1.00 0.00 70 SER B C 1
ATOM 1210 O O . SER B 2 70 ? 11.205 -8.619 -5.043 1.00 0.00 70 SER B O 1
ATOM 1218 N N . ARG B 2 71 ? 11.717 -7.532 -3.159 1.00 0.00 71 ARG B N 1
ATOM 1219 C CA . ARG B 2 71 ? 12.808 -6.741 -3.801 1.00 0.00 71 ARG B CA 1
ATOM 1220 C C . ARG B 2 71 ? 13.978 -6.406 -2.820 1.00 0.00 71 ARG B C 1
ATOM 1221 O O . ARG B 2 71 ? 13.759 -5.915 -1.709 1.00 0.00 71 ARG B O 1
ATOM 1241 N N . ASP B 2 72 ? 15.229 -6.651 -3.245 1.00 0.00 72 ASP B N 1
ATOM 1242 C CA . ASP B 2 72 ? 16.435 -6.220 -2.489 1.00 0.00 72 ASP B CA 1
ATOM 1243 C C . ASP B 2 72 ? 16.999 -4.897 -3.103 1.00 0.00 72 ASP B C 1
ATOM 1244 O O . ASP B 2 72 ? 17.757 -4.914 -4.077 1.00 0.00 72 ASP B O 1
ATOM 1254 N N . THR B 2 73 ? 16.642 -3.752 -2.504 1.00 0.00 73 THR B N 1
ATOM 1255 C CA . THR B 2 73 ? 17.091 -2.401 -2.983 1.00 0.00 73 THR B CA 1
ATOM 1256 C C . THR B 2 73 ? 18.629 -2.087 -2.840 1.00 0.00 73 THR B C 1
ATOM 1257 O O . THR B 2 73 ? 19.168 -1.338 -3.659 1.00 0.00 73 THR B O 1
ATOM 1268 N N . SER B 2 74 ? 19.340 -2.667 -1.852 1.00 0.00 74 SER B N 1
ATOM 1269 C CA . SER B 2 74 ? 20.836 -2.643 -1.799 1.00 0.00 74 SER B CA 1
ATOM 1270 C C . SER B 2 74 ? 21.591 -3.477 -2.895 1.00 0.00 74 SER B C 1
ATOM 1271 O O . SER B 2 74 ? 22.562 -2.978 -3.463 1.00 0.00 74 SER B O 1
ATOM 1279 N N . LYS B 2 75 ? 21.163 -4.716 -3.204 1.00 0.00 75 LYS B N 1
ATOM 1280 C CA . LYS B 2 75 ? 21.701 -5.499 -4.366 1.00 0.00 75 LYS B CA 1
ATOM 1281 C C . LYS B 2 75 ? 21.116 -5.146 -5.792 1.00 0.00 75 LYS B C 1
ATOM 1282 O O . LYS B 2 75 ? 21.533 -5.758 -6.779 1.00 0.00 75 LYS B O 1
ATOM 1300 N N . ASN B 2 76 ? 20.159 -4.204 -5.923 1.00 0.00 76 ASN B N 1
ATOM 1301 C CA . ASN B 2 76 ? 19.484 -3.843 -7.213 1.00 0.00 76 ASN B CA 1
ATOM 1302 C C . ASN B 2 76 ? 18.615 -4.980 -7.884 1.00 0.00 76 ASN B C 1
ATOM 1303 O O . ASN B 2 76 ? 18.573 -5.088 -9.111 1.00 0.00 76 ASN B O 1
ATOM 1314 N N . GLN B 2 77 ? 17.882 -5.799 -7.104 1.00 0.00 77 GLN B N 1
ATOM 1315 C CA . GLN B 2 77 ? 17.187 -7.020 -7.620 1.00 0.00 77 GLN B CA 1
ATOM 1316 C C . GLN B 2 77 ? 15.647 -7.020 -7.326 1.00 0.00 77 GLN B C 1
ATOM 1317 O O . GLN B 2 77 ? 15.232 -7.053 -6.163 1.00 0.00 77 GLN B O 1
ATOM 1331 N N . VAL B 2 78 ? 14.798 -7.042 -8.372 1.00 0.00 78 VAL B N 1
ATOM 1332 C CA . VAL B 2 78 ? 13.317 -7.262 -8.224 1.00 0.00 78 VAL B CA 1
ATOM 1333 C C . VAL B 2 78 ? 12.998 -8.778 -8.486 1.00 0.00 78 VAL B C 1
ATOM 1334 O O . VAL B 2 78 ? 13.251 -9.297 -9.576 1.00 0.00 78 VAL B O 1
ATOM 1347 N N . PHE B 2 79 ? 12.428 -9.480 -7.497 1.00 0.00 79 PHE B N 1
ATOM 1348 C CA . PHE B 2 79 ? 12.195 -10.952 -7.555 1.00 0.00 79 PHE B CA 1
ATOM 1349 C C . PHE B 2 79 ? 10.674 -11.265 -7.764 1.00 0.00 79 PHE B C 1
ATOM 1350 O O . PHE B 2 79 ? 9.910 -11.317 -6.795 1.00 0.00 79 PHE B O 1
A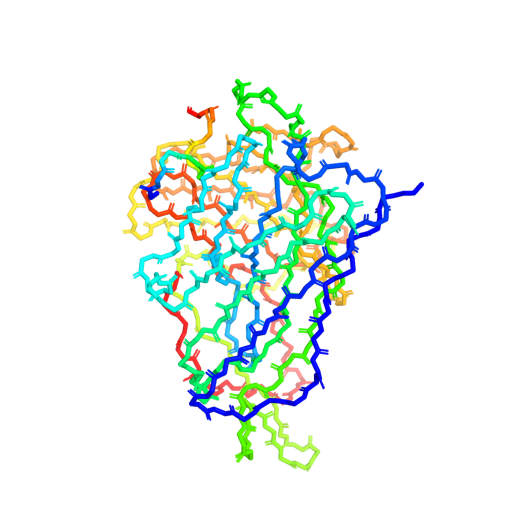TOM 1367 N N . LEU B 2 80 ? 10.221 -11.514 -9.006 1.00 0.00 80 LEU B N 1
ATOM 1368 C CA . LEU B 2 80 ? 8.835 -12.008 -9.264 1.00 0.00 80 LEU B CA 1
ATOM 1369 C C . LEU B 2 80 ? 8.734 -13.559 -9.050 1.00 0.00 80 LEU B C 1
ATOM 1370 O O . LEU B 2 80 ? 9.095 -14.354 -9.923 1.00 0.00 80 LEU B O 1
ATOM 1386 N N . LYS B 2 81 ? 8.216 -13.974 -7.886 1.00 0.00 81 LYS B N 1
ATOM 1387 C CA . LYS B 2 81 ? 8.058 -15.407 -7.521 1.00 0.00 81 LYS B CA 1
ATOM 1388 C C . LYS B 2 81 ? 6.679 -15.972 -8.012 1.00 0.00 81 LYS B C 1
ATOM 1389 O O . LYS B 2 81 ? 5.627 -15.726 -7.413 1.00 0.00 81 LYS B O 1
ATOM 1407 N N . MET B 2 82 ? 6.703 -16.711 -9.132 1.00 0.00 82 MET B N 1
ATOM 1408 C CA . MET B 2 82 ? 5.485 -17.244 -9.805 1.00 0.00 82 MET B CA 1
ATOM 1409 C C . MET B 2 82 ? 5.158 -18.688 -9.296 1.00 0.00 82 MET B C 1
ATOM 1410 O O . MET B 2 82 ? 5.770 -19.666 -9.735 1.00 0.00 82 MET B O 1
ATOM 1424 N N . ASN B 2 83 ? 4.213 -18.817 -8.357 1.00 0.00 83 ASN B N 1
ATOM 1425 C CA . ASN B 2 83 ? 3.853 -20.121 -7.720 1.00 0.00 83 ASN B CA 1
ATOM 1426 C C . ASN B 2 83 ? 2.729 -20.898 -8.481 1.00 0.00 83 ASN B C 1
ATOM 1427 O O . ASN B 2 83 ? 1.817 -20.292 -9.043 1.00 0.00 83 ASN B O 1
ATOM 1438 N N . SER B 2 84 ? 2.770 -22.245 -8.450 1.00 0.00 84 SER B N 1
ATOM 1439 C CA . SER B 2 84 ? 1.772 -23.136 -9.132 1.00 0.00 84 SER B CA 1
ATOM 1440 C C . SER B 2 84 ? 1.835 -23.095 -10.700 1.00 0.00 84 SER B C 1
ATOM 1441 O O . SER B 2 84 ? 0.917 -22.636 -11.388 1.00 0.00 84 SER B O 1
ATOM 1449 N N . LEU B 2 85 ? 2.942 -23.601 -11.264 1.00 0.00 85 LEU B N 1
ATOM 1450 C CA . LEU B 2 85 ? 3.290 -23.390 -12.696 1.00 0.00 85 LEU B CA 1
ATOM 1451 C C . LEU B 2 85 ? 2.437 -24.220 -13.720 1.00 0.00 85 LEU B C 1
ATOM 1452 O O . LEU B 2 85 ? 2.377 -25.449 -13.647 1.00 0.00 85 LEU B O 1
ATOM 1468 N N . GLN B 2 86 ? 1.805 -23.555 -14.701 1.00 0.00 86 GLN B N 1
ATOM 1469 C CA . GLN B 2 86 ? 0.908 -24.227 -15.690 1.00 0.00 86 GLN B CA 1
ATOM 1470 C C . GLN B 2 86 ? 1.598 -24.520 -17.068 1.00 0.00 86 GLN B C 1
ATOM 1471 O O . GLN B 2 86 ? 2.406 -23.735 -17.572 1.00 0.00 86 GLN B O 1
ATOM 1485 N N . THR B 2 87 ? 1.217 -25.643 -17.706 1.00 0.00 87 THR B N 1
ATOM 1486 C CA . THR B 2 87 ? 1.802 -26.120 -19.011 1.00 0.00 87 THR B CA 1
ATOM 1487 C C . THR B 2 87 ? 1.805 -25.153 -20.252 1.00 0.00 87 THR B C 1
ATOM 1488 O O . THR B 2 87 ? 2.714 -25.232 -21.085 1.00 0.00 87 THR B O 1
ATOM 1499 N N . ASP B 2 88 ? 0.807 -24.263 -20.385 1.00 0.00 88 ASP B N 1
ATOM 1500 C CA . ASP B 2 88 ? 0.794 -23.185 -21.425 1.00 0.00 88 ASP B CA 1
ATOM 1501 C C . ASP B 2 88 ? 1.674 -21.905 -21.152 1.00 0.00 88 ASP B C 1
ATOM 1502 O O . ASP B 2 88 ? 1.710 -21.020 -22.012 1.00 0.00 88 ASP B O 1
ATOM 1512 N N . ASP B 2 89 ? 2.401 -21.774 -20.024 1.00 0.00 89 ASP B N 1
ATOM 1513 C CA . ASP B 2 89 ? 3.245 -20.571 -19.727 1.00 0.00 89 ASP B CA 1
ATOM 1514 C C . ASP B 2 89 ? 4.692 -20.556 -20.367 1.00 0.00 89 ASP B C 1
ATOM 1515 O O . ASP B 2 89 ? 5.639 -20.010 -19.792 1.00 0.00 89 ASP B O 1
ATOM 1525 N N . THR B 2 90 ? 4.865 -21.078 -21.593 1.00 0.00 90 THR B N 1
ATOM 1526 C CA . THR B 2 90 ? 6.126 -20.933 -22.385 1.00 0.00 90 THR B CA 1
ATOM 1527 C C . THR B 2 90 ? 6.184 -19.528 -23.057 1.00 0.00 90 THR B C 1
ATOM 1528 O O . THR B 2 90 ? 5.326 -19.207 -23.883 1.00 0.00 90 THR B O 1
ATOM 1539 N N . GLY B 2 91 ? 7.168 -18.687 -22.703 1.00 0.00 91 GLY B N 1
ATOM 1540 C CA . GLY B 2 91 ? 7.208 -17.288 -23.207 1.00 0.00 91 GLY B CA 1
ATOM 1541 C C . GLY B 2 91 ? 8.483 -16.470 -22.976 1.00 0.00 91 GLY B C 1
ATOM 1542 O O . GLY B 2 91 ? 9.357 -16.828 -22.186 1.00 0.00 91 GLY B O 1
ATOM 1546 N N . THR B 2 92 ? 8.544 -15.324 -23.663 1.00 0.00 92 THR B N 1
ATOM 1547 C CA . THR B 2 92 ? 9.585 -14.285 -23.418 1.00 0.00 92 THR B CA 1
ATOM 1548 C C . THR B 2 92 ? 9.105 -13.275 -22.318 1.00 0.00 92 THR B C 1
ATOM 1549 O O . THR B 2 92 ? 8.114 -12.551 -22.478 1.00 0.00 92 THR B O 1
ATOM 1560 N N . TYR B 2 93 ? 9.778 -13.295 -21.161 1.00 0.00 93 TYR B N 1
ATOM 1561 C CA . TYR B 2 93 ? 9.332 -12.570 -19.940 1.00 0.00 93 TYR B CA 1
ATOM 1562 C C . TYR B 2 93 ? 10.118 -11.228 -19.778 1.00 0.00 93 TYR B C 1
ATOM 1563 O O . TYR B 2 93 ? 11.344 -11.226 -19.644 1.00 0.00 93 TYR B O 1
ATOM 1581 N N . TYR B 2 94 ? 9.409 -10.092 -19.804 1.00 0.00 94 TYR B N 1
ATOM 1582 C CA . TYR B 2 94 ? 10.014 -8.729 -19.805 1.00 0.00 94 TYR B CA 1
ATOM 1583 C C . TYR B 2 94 ? 9.913 -8.008 -18.416 1.00 0.00 94 TYR B C 1
ATOM 1584 O O . TYR B 2 94 ? 8.912 -8.131 -17.702 1.00 0.00 94 TYR B O 1
ATOM 1602 N N . CYS B 2 95 ? 10.938 -7.212 -18.072 1.00 0.00 95 CYS B N 1
ATOM 1603 C CA . CYS B 2 95 ? 10.872 -6.222 -16.959 1.00 0.00 95 CYS B CA 1
ATOM 1604 C C . CYS B 2 95 ? 11.114 -4.769 -17.493 1.00 0.00 95 CYS B C 1
ATOM 1605 O O . CYS B 2 95 ? 12.089 -4.511 -18.208 1.00 0.00 95 CYS B O 1
ATOM 1613 N N . THR B 2 96 ? 10.222 -3.827 -17.164 1.00 0.00 96 THR B N 1
ATOM 1614 C CA . THR B 2 96 ? 10.160 -2.497 -17.841 1.00 0.00 96 THR B CA 1
ATOM 1615 C C . THR B 2 96 ? 10.313 -1.322 -16.821 1.00 0.00 96 THR B C 1
ATOM 1616 O O . THR B 2 96 ? 9.498 -1.165 -15.908 1.00 0.00 96 THR B O 1
ATOM 1627 N N . ARG B 2 97 ? 11.315 -0.448 -17.024 1.00 0.00 97 ARG B N 1
ATOM 1628 C CA . ARG B 2 97 ? 11.493 0.787 -16.210 1.00 0.00 97 ARG B CA 1
ATOM 1629 C C . ARG B 2 97 ? 10.457 1.919 -16.527 1.00 0.00 97 ARG B C 1
ATOM 1630 O O . ARG B 2 97 ? 10.065 2.154 -17.674 1.00 0.00 97 ARG B O 1
ATOM 1650 N N . ASP B 2 98 ? 10.076 2.668 -15.486 1.00 0.00 98 ASP B N 1
ATOM 1651 C CA . ASP B 2 98 ? 9.215 3.871 -15.617 1.00 0.00 98 ASP B CA 1
ATOM 1652 C C . ASP B 2 98 ? 9.903 5.118 -16.291 1.00 0.00 98 ASP B C 1
ATOM 1653 O O . ASP B 2 98 ? 11.119 5.310 -16.198 1.00 0.00 98 ASP B O 1
ATOM 1663 N N . LEU B 2 99 ? 9.119 5.989 -16.936 1.00 0.00 99 LEU B N 1
ATOM 1664 C CA . LEU B 2 99 ? 9.555 7.373 -17.316 1.00 0.00 99 LEU B CA 1
ATOM 1665 C C . LEU B 2 99 ? 9.558 8.424 -16.148 1.00 0.00 99 LEU B C 1
ATOM 1666 O O . LEU B 2 99 ? 10.454 9.266 -16.079 1.00 0.00 99 LEU B O 1
ATOM 1682 N N . TYR B 2 100 ? 8.575 8.382 -15.234 1.00 0.00 100 TYR B N 1
ATOM 1683 C CA . TYR B 2 100 ? 8.572 9.210 -13.998 1.00 0.00 100 TYR B CA 1
ATOM 1684 C C . TYR B 2 100 ? 9.332 8.514 -12.818 1.00 0.00 100 TYR B C 1
ATOM 1685 O O . TYR B 2 100 ? 9.081 7.346 -12.495 1.00 0.00 100 TYR B O 1
ATOM 1703 N N . GLY B 2 101 ? 10.235 9.255 -12.158 1.00 0.00 101 GLY B N 1
ATOM 1704 C CA . GLY B 2 101 ? 11.024 8.740 -11.004 1.00 0.00 101 GLY B CA 1
ATOM 1705 C C . GLY B 2 101 ? 10.555 9.278 -9.640 1.00 0.00 101 GLY B C 1
ATOM 1706 O O . GLY B 2 101 ? 10.993 10.351 -9.222 1.00 0.00 101 GLY B O 1
ATOM 1710 N N . GLY B 2 102 ? 9.648 8.567 -8.958 1.00 0.00 102 GLY B N 1
ATOM 1711 C CA . GLY B 2 102 ? 9.045 9.053 -7.677 1.00 0.00 102 GLY B CA 1
ATOM 1712 C C . GLY B 2 102 ? 7.777 9.946 -7.756 1.00 0.00 102 GLY B C 1
ATOM 1713 O O . GLY B 2 102 ? 6.832 9.744 -6.993 1.00 0.00 102 GLY B O 1
ATOM 1717 N N . TYR B 2 103 ? 7.780 10.952 -8.636 1.00 0.00 103 TYR B N 1
ATOM 1718 C CA . TYR B 2 103 ? 6.670 11.931 -8.812 1.00 0.00 103 TYR B CA 1
ATOM 1719 C C . TYR B 2 103 ? 5.468 11.398 -9.695 1.00 0.00 103 TYR B C 1
ATOM 1720 O O . TYR B 2 103 ? 5.694 11.142 -10.879 1.00 0.00 103 TYR B O 1
ATOM 1738 N N . PRO B 2 104 ? 4.191 11.225 -9.224 1.00 0.00 104 PRO B N 1
ATOM 1739 C CA . PRO B 2 104 ? 3.092 10.677 -10.088 1.00 0.00 104 PRO B CA 1
ATOM 1740 C C . PRO B 2 104 ? 2.367 11.576 -11.154 1.00 0.00 104 PRO B C 1
ATOM 1741 O O . PRO B 2 104 ? 1.757 11.032 -12.077 1.00 0.00 104 PRO B O 1
ATOM 1752 N N . LEU B 2 105 ? 2.331 12.909 -10.997 1.00 0.00 105 LEU B N 1
ATOM 1753 C CA . LEU B 2 105 ? 1.306 13.798 -11.629 1.00 0.00 105 LEU B CA 1
ATOM 1754 C C . LEU B 2 105 ? 1.255 13.876 -13.203 1.00 0.00 105 LEU B C 1
ATOM 1755 O O . LEU B 2 105 ? 2.168 14.389 -13.858 1.00 0.00 105 LEU B O 1
ATOM 1771 N N . GLY B 2 106 ? 0.177 13.346 -13.814 1.00 0.00 106 GLY B N 1
ATOM 1772 C CA . GLY B 2 106 ? 0.063 13.222 -15.300 1.00 0.00 106 GLY B CA 1
ATOM 1773 C C . GLY B 2 106 ? 0.908 12.093 -15.931 1.00 0.00 106 GLY B C 1
ATOM 1774 O O . GLY B 2 106 ? 1.858 12.374 -16.659 1.00 0.00 106 GLY B O 1
ATOM 1778 N N . PHE B 2 107 ? 0.596 10.827 -15.621 1.00 0.00 107 PHE B N 1
ATOM 1779 C CA . PHE B 2 107 ? 1.609 9.732 -15.669 1.00 0.00 107 PHE B CA 1
ATOM 1780 C C . PHE B 2 107 ? 2.139 9.352 -17.103 1.00 0.00 107 PHE B C 1
ATOM 1781 O O . PHE B 2 107 ? 1.417 8.775 -17.919 1.00 0.00 107 PHE B O 1
ATOM 1798 N N . TRP B 2 108 ? 3.424 9.642 -17.375 1.00 0.00 108 TRP B N 1
ATOM 1799 C CA . TRP B 2 108 ? 4.094 9.330 -18.685 1.00 0.00 108 TRP B CA 1
ATOM 1800 C C . TRP B 2 108 ? 4.317 7.801 -19.042 1.00 0.00 108 TRP B C 1
ATOM 1801 O O . TRP B 2 108 ? 4.392 7.433 -20.215 1.00 0.00 108 TRP B O 1
ATOM 1822 N N . TYR B 2 109 ? 4.398 6.915 -18.036 1.00 0.00 109 TYR B N 1
ATOM 1823 C CA . TYR B 2 109 ? 4.462 5.433 -18.192 1.00 0.00 109 TYR B CA 1
ATOM 1824 C C . TYR B 2 109 ? 5.896 4.853 -18.347 1.00 0.00 109 TYR B C 1
ATOM 1825 O O . TYR B 2 109 ? 6.589 4.797 -17.329 1.00 0.00 109 TYR B O 1
ATOM 1843 N N . PHE B 2 110 ? 6.319 4.327 -19.507 1.00 0.00 110 PHE B N 1
ATOM 1844 C CA . PHE B 2 110 ? 7.433 3.329 -19.577 1.00 0.00 110 PHE B CA 1
ATOM 1845 C C . PHE B 2 110 ? 8.498 3.629 -20.685 1.00 0.00 110 PHE B C 1
ATOM 1846 O O . PHE B 2 110 ? 8.159 3.917 -21.835 1.00 0.00 110 PHE B O 1
ATOM 1863 N N . ASP B 2 111 ? 9.791 3.497 -20.340 1.00 0.00 111 ASP B N 1
ATOM 1864 C CA . ASP B 2 111 ? 10.929 3.663 -21.293 1.00 0.00 111 ASP B CA 1
ATOM 1865 C C . ASP B 2 111 ? 11.752 2.353 -21.513 1.00 0.00 111 ASP B C 1
ATOM 1866 O O . ASP B 2 111 ? 11.628 1.734 -22.573 1.00 0.00 111 ASP B O 1
ATOM 1876 N N . PHE B 2 112 ? 12.620 1.942 -20.569 1.00 0.00 112 PHE B N 1
ATOM 1877 C CA . PHE B 2 112 ? 13.599 0.848 -20.815 1.00 0.00 112 PHE B CA 1
ATOM 1878 C C . PHE B 2 112 ? 12.987 -0.560 -20.507 1.00 0.00 112 PHE B C 1
ATOM 1879 O O . PHE B 2 112 ? 13.016 -1.059 -19.378 1.00 0.00 112 PHE B O 1
ATOM 1896 N N . TRP B 2 113 ? 12.492 -1.218 -21.560 1.00 0.00 113 TRP B N 1
ATOM 1897 C CA . TRP B 2 113 ? 12.195 -2.675 -21.561 1.00 0.00 113 TRP B CA 1
ATOM 1898 C C . TRP B 2 113 ? 13.519 -3.512 -21.599 1.00 0.00 113 TRP B C 1
ATOM 1899 O O . TRP B 2 113 ? 14.339 -3.353 -22.512 1.00 0.00 113 TRP B O 1
ATOM 1920 N N . GLY B 2 114 ? 13.720 -4.427 -20.636 1.00 0.00 114 GLY B N 1
ATOM 1921 C CA . GLY B 2 114 ? 14.826 -5.425 -20.716 1.00 0.00 114 GLY B CA 1
ATOM 1922 C C . GLY B 2 114 ? 14.747 -6.462 -21.884 1.00 0.00 114 GLY B C 1
ATOM 1923 O O . GLY B 2 114 ? 13.729 -6.508 -22.582 1.00 0.00 114 GLY B O 1
ATOM 1927 N N . PRO B 2 115 ? 15.765 -7.330 -22.151 1.00 0.00 115 PRO B N 1
ATOM 1928 C CA . PRO B 2 115 ? 15.776 -8.171 -23.392 1.00 0.00 115 PRO B CA 1
ATOM 1929 C C . PRO B 2 115 ? 14.731 -9.326 -23.587 1.00 0.00 115 PRO B C 1
ATOM 1930 O O . PRO B 2 115 ? 14.676 -9.890 -24.681 1.00 0.00 115 PRO B O 1
ATOM 1941 N N . GLY B 2 116 ? 13.916 -9.680 -22.577 1.00 0.00 116 GLY B N 1
ATOM 1942 C CA . GLY B 2 116 ? 12.957 -10.816 -22.678 1.00 0.00 116 GLY B CA 1
ATOM 1943 C C . GLY B 2 116 ? 13.586 -12.201 -22.424 1.00 0.00 116 GLY B C 1
ATOM 1944 O O . GLY B 2 116 ? 14.160 -12.796 -23.338 1.00 0.00 116 GLY B O 1
ATOM 1948 N N . THR B 2 117 ? 13.483 -12.728 -21.195 1.00 0.00 117 THR B N 1
ATOM 1949 C CA . THR B 2 117 ? 14.018 -14.086 -20.867 1.00 0.00 117 THR B CA 1
ATOM 1950 C C . THR B 2 117 ? 13.061 -15.228 -21.348 1.00 0.00 117 THR B C 1
ATOM 1951 O O . THR B 2 117 ? 11.937 -15.370 -20.856 1.00 0.00 117 THR B O 1
ATOM 1962 N N . MET B 2 118 ? 13.504 -16.024 -22.339 1.00 0.00 118 MET B N 1
ATOM 1963 C CA . MET B 2 118 ? 12.690 -17.128 -22.918 1.00 0.00 118 MET B CA 1
ATOM 1964 C C . MET B 2 118 ? 12.666 -18.393 -21.992 1.00 0.00 118 MET B C 1
ATOM 1965 O O . MET B 2 118 ? 13.593 -19.209 -22.000 1.00 0.00 118 MET B O 1
ATOM 1979 N N . VAL B 2 119 ? 11.603 -18.534 -21.186 1.00 0.00 119 VAL B N 1
ATOM 1980 C CA . VAL B 2 119 ? 11.474 -19.634 -20.186 1.00 0.00 119 VAL B CA 1
ATOM 1981 C C . VAL B 2 119 ? 10.310 -20.576 -20.639 1.00 0.00 119 VAL B C 1
ATOM 1982 O O . VAL B 2 119 ? 9.134 -20.194 -20.674 1.00 0.00 119 VAL B O 1
ATOM 1995 N N . THR B 2 120 ? 10.653 -21.834 -20.948 1.00 0.00 120 THR B N 1
ATOM 1996 C CA . THR B 2 120 ? 9.669 -22.894 -21.302 1.00 0.00 120 THR B CA 1
ATOM 1997 C C . THR B 2 120 ? 9.085 -23.549 -20.011 1.00 0.00 120 THR B C 1
ATOM 1998 O O . THR B 2 120 ? 9.683 -24.459 -19.430 1.00 0.00 120 THR B O 1
ATOM 2009 N N . VAL B 2 121 ? 7.895 -23.102 -19.578 1.00 0.00 121 VAL B N 1
ATOM 2010 C CA . VAL B 2 121 ? 7.152 -23.732 -18.439 1.00 0.00 121 VAL B CA 1
ATOM 2011 C C . VAL B 2 121 ? 6.280 -24.933 -18.974 1.00 0.00 121 VAL B C 1
ATOM 2012 O O . VAL B 2 121 ? 5.047 -24.879 -19.012 1.00 0.00 121 VAL B O 1
ATOM 2025 N N . SER B 2 122 ? 6.925 -26.012 -19.453 1.00 0.00 122 SER B N 1
ATOM 2026 C CA . SER B 2 122 ? 6.246 -27.085 -20.234 1.00 0.00 122 SER B CA 1
ATOM 2027 C C . SER B 2 122 ? 7.184 -28.327 -20.335 1.00 0.00 122 SER B C 1
ATOM 2028 O O . SER B 2 122 ? 8.203 -28.295 -21.035 1.00 0.00 122 SER B O 1
ATOM 2036 N N . SER B 2 123 ? 6.860 -29.431 -19.638 1.00 0.00 123 SER B N 1
ATOM 2037 C CA . SER B 2 123 ? 7.696 -30.671 -19.663 1.00 0.00 123 SER B CA 1
ATOM 2038 C C . SER B 2 123 ? 7.431 -31.590 -20.909 1.00 0.00 123 SER B C 1
ATOM 2039 O O . SER B 2 123 ? 6.861 -32.680 -20.795 1.00 0.00 123 SER B O 1
ATOM 2047 N N . GLY B 2 124 ? 7.877 -31.140 -22.094 1.00 0.00 124 GLY B N 1
ATOM 2048 C CA . GLY B 2 124 ? 7.570 -31.816 -23.389 1.00 0.00 124 GLY B CA 1
ATOM 2049 C C . GLY B 2 124 ? 6.378 -31.222 -24.173 1.00 0.00 124 GLY B C 1
ATOM 2050 O O . GLY B 2 124 ? 5.321 -31.848 -24.256 1.00 0.00 124 GLY B O 1
ATOM 2054 N N . GLY B 2 125 ? 6.553 -30.035 -24.771 1.00 0.00 125 GLY B N 1
ATOM 2055 C CA . GLY B 2 125 ? 5.468 -29.384 -25.560 1.00 0.00 125 GLY B CA 1
ATOM 2056 C C . GLY B 2 125 ? 5.800 -27.969 -26.074 1.00 0.00 125 GLY B C 1
ATOM 2057 O O . GLY B 2 125 ? 6.184 -27.800 -27.233 1.00 0.00 125 GLY B O 1
ATOM 2061 N N . GLY B 2 126 ? 5.627 -26.949 -25.223 1.00 0.00 126 GLY B N 1
ATOM 2062 C CA . GLY B 2 126 ? 5.943 -25.538 -25.589 1.00 0.00 126 GLY B CA 1
ATOM 2063 C C . GLY B 2 126 ? 4.806 -24.717 -26.239 1.00 0.00 126 GLY B C 1
ATOM 2064 O O . GLY B 2 126 ? 4.145 -23.929 -25.561 1.00 0.00 126 GLY B O 1
ATOM 2068 N N . GLY B 2 127 ? 4.607 -24.877 -27.554 1.00 0.00 127 GLY B N 1
ATOM 2069 C CA . GLY B 2 127 ? 3.579 -24.095 -28.303 1.00 0.00 127 GLY B CA 1
ATOM 2070 C C . GLY B 2 127 ? 3.228 -24.635 -29.704 1.00 0.00 127 GLY B C 1
ATOM 2071 O O . GLY B 2 127 ? 2.172 -25.243 -29.883 1.00 0.00 127 GLY B O 1
ATOM 2075 N N . SER B 2 128 ? 4.098 -24.404 -30.700 1.00 0.00 128 SER B N 1
ATOM 2076 C CA . SER B 2 128 ? 3.935 -24.981 -32.070 1.00 0.00 128 SER B CA 1
ATOM 2077 C C . SER B 2 128 ? 5.296 -25.465 -32.675 1.00 0.00 128 SER B C 1
ATOM 2078 O O . SER B 2 128 ? 6.328 -24.800 -32.537 1.00 0.00 128 SER B O 1
ATOM 2086 N N . GLY B 2 129 ? 5.296 -26.626 -33.350 1.00 0.00 129 GLY B N 1
ATOM 2087 C CA . GLY B 2 129 ? 6.528 -27.196 -33.965 1.00 0.00 129 GLY B CA 1
ATOM 2088 C C . GLY B 2 129 ? 6.296 -28.393 -34.919 1.00 0.00 129 GLY B C 1
ATOM 2089 O O . GLY B 2 129 ? 5.172 -28.687 -35.337 1.00 0.00 129 GLY B O 1
ATOM 2093 N N . GLY B 2 130 ? 7.384 -29.080 -35.287 1.00 0.00 130 GLY B N 1
ATOM 2094 C CA . GLY B 2 130 ? 7.306 -30.303 -36.136 1.00 0.00 130 GLY B CA 1
ATOM 2095 C C . GLY B 2 130 ? 8.657 -30.722 -36.749 1.00 0.00 130 GLY B C 1
ATOM 2096 O O . GLY B 2 130 ? 9.517 -31.255 -36.047 1.00 0.00 130 GLY B O 1
ATOM 2100 N N . GLY B 2 131 ? 8.843 -30.494 -38.055 1.00 0.00 131 GLY B N 1
ATOM 2101 C CA . GLY B 2 131 ? 10.092 -30.897 -38.763 1.00 0.00 131 GLY B CA 1
ATOM 2102 C C . GLY B 2 131 ? 10.220 -30.277 -40.165 1.00 0.00 131 GLY B C 1
ATOM 2103 O O . GLY B 2 131 ? 9.845 -30.902 -41.158 1.00 0.00 131 GLY B O 1
ATOM 2107 N N . GLY B 2 132 ? 10.708 -29.030 -40.250 1.00 0.00 132 GLY B N 1
ATOM 2108 C CA . GLY B 2 132 ? 10.672 -28.248 -41.524 1.00 0.00 132 GLY B CA 1
ATOM 2109 C C . GLY B 2 132 ? 9.340 -27.507 -41.775 1.00 0.00 132 GLY B C 1
ATOM 2110 O O . GLY B 2 132 ? 9.252 -26.292 -41.573 1.00 0.00 132 GLY B O 1
ATOM 2114 N N . SER B 2 133 ? 8.288 -28.239 -42.168 1.00 0.00 133 SER B N 1
ATOM 2115 C CA . SER B 2 133 ? 6.899 -27.701 -42.147 1.00 0.00 133 SER B CA 1
ATOM 2116 C C . SER B 2 133 ? 6.208 -27.900 -40.751 1.00 0.00 133 SER B C 1
ATOM 2117 O O . SER B 2 133 ? 5.495 -28.883 -40.524 1.00 0.00 133 SER B O 1
ATOM 2125 N N . GLY B 2 134 ? 6.463 -26.976 -39.812 1.00 0.00 134 GLY B N 1
ATOM 2126 C CA . GLY B 2 134 ? 5.934 -27.075 -38.424 1.00 0.00 134 GLY B CA 1
ATOM 2127 C C . GLY B 2 134 ? 6.201 -25.830 -37.550 1.00 0.00 134 GLY B C 1
ATOM 2128 O O . GLY B 2 134 ? 7.273 -25.718 -36.954 1.00 0.00 134 GLY B O 1
ATOM 2132 N N . GLY B 2 135 ? 5.224 -24.921 -37.455 1.00 0.00 135 GLY B N 1
ATOM 2133 C CA . GLY B 2 135 ? 5.362 -23.667 -36.660 1.00 0.00 135 GLY B CA 1
ATOM 2134 C C . GLY B 2 135 ? 4.368 -22.565 -37.092 1.00 0.00 135 GLY B C 1
ATOM 2135 O O . GLY B 2 135 ? 4.476 -22.046 -38.205 1.00 0.00 135 GLY B O 1
ATOM 2139 N N . GLY B 2 136 ? 3.404 -22.197 -36.234 1.00 0.00 136 GLY B N 1
ATOM 2140 C CA . GLY B 2 136 ? 2.370 -21.187 -36.603 1.00 0.00 136 GLY B CA 1
ATOM 2141 C C . GLY B 2 136 ? 1.130 -21.136 -35.685 1.00 0.00 136 GLY B C 1
ATOM 2142 O O . GLY B 2 136 ? 0.331 -22.071 -35.673 1.00 0.00 136 GLY B O 1
ATOM 2146 N N . GLY B 2 137 ? 0.946 -20.030 -34.955 1.00 0.00 137 GLY B N 1
ATOM 2147 C CA . GLY B 2 137 ? -0.222 -19.834 -34.047 1.00 0.00 137 GLY B CA 1
ATOM 2148 C C . GLY B 2 137 ? -0.265 -18.419 -33.425 1.00 0.00 137 GLY B C 1
ATOM 2149 O O . GLY B 2 137 ? 0.769 -17.910 -32.991 1.00 0.00 137 GLY B O 1
ATOM 2153 N N . SER B 2 138 ? -1.437 -17.762 -33.397 1.00 0.00 138 SER B N 1
ATOM 2154 C CA . SER B 2 138 ? -1.579 -16.372 -32.855 1.00 0.00 138 SER B CA 1
ATOM 2155 C C . SER B 2 138 ? -3.083 -15.987 -32.651 1.00 0.00 138 SER B C 1
ATOM 2156 O O . SER B 2 138 ? -3.748 -15.563 -33.604 1.00 0.00 138 SER B O 1
ATOM 2164 N N . ASP B 2 139 ? -3.636 -16.134 -31.432 1.00 0.00 139 ASP B N 1
ATOM 2165 C CA . ASP B 2 139 ? -5.092 -15.893 -31.174 1.00 0.00 139 ASP B CA 1
ATOM 2166 C C . ASP B 2 139 ? -5.308 -15.078 -29.851 1.00 0.00 139 ASP B C 1
ATOM 2167 O O . ASP B 2 139 ? -5.150 -15.600 -28.746 1.00 0.00 139 ASP B O 1
ATOM 2177 N N . ILE B 2 140 ? -5.678 -13.793 -29.979 1.00 0.00 140 ILE B N 1
ATOM 2178 C CA . ILE B 2 140 ? -5.852 -12.838 -28.832 1.00 0.00 140 ILE B CA 1
ATOM 2179 C C . ILE B 2 140 ? -7.176 -11.990 -28.989 1.00 0.00 140 ILE B C 1
ATOM 2180 O O . ILE B 2 140 ? -7.696 -11.796 -30.094 1.00 0.00 140 ILE B O 1
ATOM 2196 N N . LYS B 2 141 ? -7.758 -11.529 -27.867 1.00 0.00 141 LYS B N 1
ATOM 2197 C CA . LYS B 2 141 ? -9.158 -11.008 -27.814 1.00 0.00 141 LYS B CA 1
ATOM 2198 C C . LYS B 2 141 ? -9.395 -9.499 -28.188 1.00 0.00 141 LYS B C 1
ATOM 2199 O O . LYS B 2 141 ? -10.347 -9.219 -28.926 1.00 0.00 141 LYS B O 1
ATOM 2217 N N . LEU B 2 142 ? -8.612 -8.531 -27.670 1.00 0.00 142 LEU B N 1
ATOM 2218 C CA . LEU B 2 142 ? -8.927 -7.073 -27.778 1.00 0.00 142 LEU B CA 1
ATOM 2219 C C . LEU B 2 142 ? -8.940 -6.528 -29.249 1.00 0.00 142 LEU B C 1
ATOM 2220 O O . LEU B 2 142 ? -7.912 -6.481 -29.931 1.00 0.00 142 LEU B O 1
ATOM 2236 N N . THR B 2 143 ? -10.122 -6.107 -29.723 1.00 0.00 143 THR B N 1
ATOM 2237 C CA . THR B 2 143 ? -10.375 -5.835 -31.169 1.00 0.00 143 THR B CA 1
ATOM 2238 C C . THR B 2 143 ? -9.618 -4.594 -31.757 1.00 0.00 143 THR B C 1
ATOM 2239 O O . THR B 2 143 ? -10.065 -3.450 -31.638 1.00 0.00 143 THR B O 1
ATOM 2250 N N . GLN B 2 144 ? -8.487 -4.841 -32.438 1.00 0.00 144 GLN B N 1
ATOM 2251 C CA . GLN B 2 144 ? -7.742 -3.806 -33.213 1.00 0.00 144 GLN B CA 1
ATOM 2252 C C . GLN B 2 144 ? -7.921 -4.047 -34.749 1.00 0.00 144 GLN B C 1
ATOM 2253 O O . GLN B 2 144 ? -7.560 -5.107 -35.269 1.00 0.00 144 GLN B O 1
ATOM 2267 N N . SER B 2 145 ? -8.508 -3.078 -35.469 1.00 0.00 145 SER B N 1
ATOM 2268 C CA . SER B 2 145 ? -9.029 -3.298 -36.850 1.00 0.00 145 SER B CA 1
ATOM 2269 C C . SER B 2 145 ? -8.391 -2.322 -37.908 1.00 0.00 145 SER B C 1
ATOM 2270 O O . SER B 2 145 ? -8.647 -1.117 -37.796 1.00 0.00 145 SER B O 1
ATOM 2278 N N . PRO B 2 146 ? -7.613 -2.729 -38.959 1.00 0.00 146 PRO B N 1
ATOM 2279 C CA . PRO B 2 146 ? -7.238 -4.143 -39.250 1.00 0.00 146 PRO B CA 1
ATOM 2280 C C . PRO B 2 146 ? -5.913 -4.627 -38.564 1.00 0.00 146 PRO B C 1
ATOM 2281 O O . PRO B 2 146 ? -4.839 -4.068 -38.803 1.00 0.00 146 PRO B O 1
ATOM 2292 N N . SER B 2 147 ? -5.956 -5.715 -37.777 1.00 0.00 147 SER B N 1
ATOM 2293 C CA . SER B 2 147 ? -4.708 -6.384 -37.291 1.00 0.00 147 SER B CA 1
ATOM 2294 C C . SER B 2 147 ? -3.877 -7.089 -38.422 1.00 0.00 147 SER B C 1
ATOM 2295 O O . SER B 2 147 ? -2.701 -6.768 -38.605 1.00 0.00 147 SER B O 1
ATOM 2303 N N . LEU B 2 148 ? -4.487 -7.986 -39.219 1.00 0.00 148 LEU B N 1
ATOM 2304 C CA . LEU B 2 148 ? -3.881 -8.475 -40.492 1.00 0.00 148 LEU B CA 1
ATOM 2305 C C . LEU B 2 148 ? -4.159 -7.473 -41.663 1.00 0.00 148 LEU B C 1
ATOM 2306 O O . LEU B 2 148 ? -5.313 -7.253 -42.047 1.00 0.00 148 LEU B O 1
ATOM 2322 N N . LEU B 2 149 ? -3.102 -6.844 -42.206 1.00 0.00 149 LEU B N 1
ATOM 2323 C CA . LEU B 2 149 ? -3.231 -5.811 -43.279 1.00 0.00 149 LEU B CA 1
ATOM 2324 C C . LEU B 2 149 ? -2.219 -5.990 -44.461 1.00 0.00 149 LEU B C 1
ATOM 2325 O O . LEU B 2 149 ? -1.278 -6.789 -44.403 1.00 0.00 149 LEU B O 1
ATOM 2341 N N . SER B 2 150 ? -2.412 -5.234 -45.556 1.00 0.00 150 SER B N 1
ATOM 2342 C CA . SER B 2 150 ? -1.507 -5.261 -46.745 1.00 0.00 150 SER B CA 1
ATOM 2343 C C . SER B 2 150 ? -1.142 -3.820 -47.259 1.00 0.00 150 SER B C 1
ATOM 2344 O O . SER B 2 150 ? -1.593 -3.396 -48.328 1.00 0.00 150 SER B O 1
ATOM 2352 N N . ALA B 2 151 ? -0.320 -3.066 -46.502 1.00 0.00 151 ALA B N 1
ATOM 2353 C CA . ALA B 2 151 ? 0.103 -1.683 -46.868 1.00 0.00 151 ALA B CA 1
ATOM 2354 C C . ALA B 2 151 ? 1.591 -1.603 -47.352 1.00 0.00 151 ALA B C 1
ATOM 2355 O O . ALA B 2 151 ? 2.501 -2.142 -46.715 1.00 0.00 151 ALA B O 1
ATOM 2362 N N . SER B 2 152 ? 1.835 -0.914 -48.479 1.00 0.00 152 SER B N 1
ATOM 2363 C CA . SER B 2 152 ? 3.212 -0.684 -49.014 1.00 0.00 152 SER B CA 1
ATOM 2364 C C . SER B 2 152 ? 3.851 0.677 -48.561 1.00 0.00 152 SER B C 1
ATOM 2365 O O . SER B 2 152 ? 3.194 1.540 -47.970 1.00 0.00 152 SER B O 1
ATOM 2373 N N . VAL B 2 153 ? 5.147 0.884 -48.869 1.00 0.00 153 VAL B N 1
ATOM 2374 C CA . VAL B 2 153 ? 5.882 2.156 -48.553 1.00 0.00 153 VAL B CA 1
ATOM 2375 C C . VAL B 2 153 ? 5.239 3.400 -49.275 1.00 0.00 153 VAL B C 1
ATOM 2376 O O . VAL B 2 153 ? 5.073 3.408 -50.498 1.00 0.00 153 VAL B O 1
ATOM 2389 N N . GLY B 2 154 ? 4.833 4.417 -48.496 1.00 0.00 154 GLY B N 1
ATOM 2390 C CA . GLY B 2 154 ? 3.935 5.506 -48.990 1.00 0.00 154 GLY B CA 1
ATOM 2391 C C . GLY B 2 154 ? 2.423 5.445 -48.642 1.00 0.00 154 GLY B C 1
ATOM 2392 O O . GLY B 2 154 ? 1.779 6.494 -48.611 1.00 0.00 154 GLY B O 1
ATOM 2396 N N . ASP B 2 155 ? 1.836 4.257 -48.422 1.00 0.00 155 ASP B N 1
ATOM 2397 C CA . ASP B 2 155 ? 0.367 4.096 -48.222 1.00 0.00 155 ASP B CA 1
ATOM 2398 C C . ASP B 2 155 ? -0.114 4.434 -46.770 1.00 0.00 155 ASP B C 1
ATOM 2399 O O . ASP B 2 155 ? 0.319 3.814 -45.794 1.00 0.00 155 ASP B O 1
ATOM 2409 N N . ARG B 2 156 ? -1.078 5.361 -46.643 1.00 0.00 156 ARG B N 1
ATOM 2410 C CA . ARG B 2 156 ? -1.727 5.678 -45.340 1.00 0.00 156 ARG B CA 1
ATOM 2411 C C . ARG B 2 156 ? -2.740 4.571 -44.871 1.00 0.00 156 ARG B C 1
ATOM 2412 O O . ARG B 2 156 ? -3.672 4.218 -45.601 1.00 0.00 156 ARG B O 1
ATOM 2432 N N . VAL B 2 157 ? -2.572 4.049 -43.642 1.00 0.00 157 VAL B N 1
ATOM 2433 C CA . VAL B 2 157 ? -3.465 2.986 -43.073 1.00 0.00 157 VAL B CA 1
ATOM 2434 C C . VAL B 2 157 ? -3.821 3.274 -41.568 1.00 0.00 157 VAL B C 1
ATOM 2435 O O . VAL B 2 157 ? -2.950 3.594 -40.753 1.00 0.00 157 VAL B O 1
ATOM 2448 N N . THR B 2 158 ? -5.111 3.159 -41.199 1.00 0.00 158 THR B N 1
ATOM 2449 C CA . THR B 2 158 ? -5.609 3.514 -39.832 1.00 0.00 158 THR B CA 1
ATOM 2450 C C . THR B 2 158 ? -6.012 2.248 -39.003 1.00 0.00 158 THR B C 1
ATOM 2451 O O . THR B 2 158 ? -6.917 1.496 -39.377 1.00 0.00 158 THR B O 1
ATOM 2462 N N . LEU B 2 159 ? -5.374 2.063 -37.837 1.00 0.00 159 LEU B N 1
ATOM 2463 C CA . LEU B 2 159 ? -5.687 0.961 -36.887 1.00 0.00 159 LEU B CA 1
ATOM 2464 C C . LEU B 2 159 ? -6.736 1.420 -35.819 1.00 0.00 159 LEU B C 1
ATOM 2465 O O . LEU B 2 159 ? -6.425 2.196 -34.908 1.00 0.00 159 LEU B O 1
ATOM 2481 N N . SER B 2 160 ? -7.979 0.935 -35.927 1.00 0.00 160 SER B N 1
ATOM 2482 C CA . SER B 2 160 ? -9.075 1.289 -34.984 1.00 0.00 160 SER B CA 1
ATOM 2483 C C . SER B 2 160 ? -9.142 0.295 -33.779 1.00 0.00 160 SER B C 1
ATOM 2484 O O . SER B 2 160 ? -9.646 -0.827 -33.899 1.00 0.00 160 SER B O 1
ATOM 2492 N N . CYS B 2 161 ? -8.628 0.708 -32.613 1.00 0.00 161 CYS B N 1
ATOM 2493 C CA . CYS B 2 161 ? -8.725 -0.073 -31.355 1.00 0.00 161 CYS B CA 1
ATOM 2494 C C . CYS B 2 161 ? -10.090 0.136 -30.624 1.00 0.00 161 CYS B C 1
ATOM 2495 O O . CYS B 2 161 ? -10.297 1.132 -29.926 1.00 0.00 161 CYS B O 1
ATOM 2503 N N . LYS B 2 162 ? -11.013 -0.822 -30.787 1.00 0.00 162 LYS B N 1
ATOM 2504 C CA . LYS B 2 162 ? -12.249 -0.908 -29.964 1.00 0.00 162 LYS B CA 1
ATOM 2505 C C . LYS B 2 162 ? -11.950 -1.730 -28.667 1.00 0.00 162 LYS B C 1
ATOM 2506 O O . LYS B 2 162 ? -11.636 -2.925 -28.727 1.00 0.00 162 LYS B O 1
ATOM 2524 N N . GLY B 2 163 ? -12.063 -1.085 -27.495 1.00 0.00 163 GLY B N 1
ATOM 2525 C CA . GLY B 2 163 ? -11.904 -1.772 -26.184 1.00 0.00 163 GLY B CA 1
ATOM 2526 C C . GLY B 2 163 ? -13.084 -2.665 -25.727 1.00 0.00 163 GLY B C 1
ATOM 2527 O O . GLY B 2 163 ? -14.252 -2.279 -25.810 1.00 0.00 163 GLY B O 1
ATOM 2531 N N . SER B 2 164 ? -12.768 -3.837 -25.165 1.00 0.00 164 SER B N 1
ATOM 2532 C CA . SER B 2 164 ? -13.771 -4.729 -24.500 1.00 0.00 164 SER B CA 1
ATOM 2533 C C . SER B 2 164 ? -14.595 -4.119 -23.305 1.00 0.00 164 SER B C 1
ATOM 2534 O O . SER B 2 164 ? -15.806 -4.336 -23.215 1.00 0.00 164 SER B O 1
ATOM 2542 N N . GLN B 2 165 ? -13.961 -3.323 -22.430 1.00 0.00 165 GLN B N 1
ATOM 2543 C CA . GLN B 2 165 ? -14.661 -2.353 -21.539 1.00 0.00 165 GLN B CA 1
ATOM 2544 C C . GLN B 2 165 ? -14.146 -0.882 -21.782 1.00 0.00 165 GLN B C 1
ATOM 2545 O O . GLN B 2 165 ? -13.039 -0.655 -22.283 1.00 0.00 165 GLN B O 1
ATOM 2559 N N . ASN B 2 166 ? -14.959 0.132 -21.426 1.00 0.00 166 ASN B N 1
ATOM 2560 C CA . ASN B 2 166 ? -14.685 1.566 -21.744 1.00 0.00 166 ASN B CA 1
ATOM 2561 C C . ASN B 2 166 ? -13.384 2.173 -21.088 1.00 0.00 166 ASN B C 1
ATOM 2562 O O . ASN B 2 166 ? -13.101 1.998 -19.897 1.00 0.00 166 ASN B O 1
ATOM 2573 N N . ILE B 2 167 ? -12.614 2.911 -21.900 1.00 0.00 167 ILE B N 1
ATOM 2574 C CA . ILE B 2 167 ? -11.244 3.415 -21.540 1.00 0.00 167 ILE B CA 1
ATOM 2575 C C . ILE B 2 167 ? -11.188 4.967 -21.202 1.00 0.00 167 ILE B C 1
ATOM 2576 O O . ILE B 2 167 ? -10.228 5.406 -20.563 1.00 0.00 167 ILE B O 1
ATOM 2592 N N . ASN B 2 168 ? -12.175 5.802 -21.603 1.00 0.00 168 ASN B N 1
ATOM 2593 C CA . ASN B 2 168 ? -12.210 7.286 -21.370 1.00 0.00 168 ASN B CA 1
ATOM 2594 C C . ASN B 2 168 ? -11.226 8.101 -22.283 1.00 0.00 168 ASN B C 1
ATOM 2595 O O . ASN B 2 168 ? -11.636 8.649 -23.309 1.00 0.00 168 ASN B O 1
ATOM 2606 N N . ASN B 2 169 ? -9.940 8.169 -21.927 1.00 0.00 169 ASN B N 1
ATOM 2607 C CA . ASN B 2 169 ? -8.849 8.687 -22.821 1.00 0.00 169 ASN B CA 1
ATOM 2608 C C . ASN B 2 169 ? -7.440 7.997 -22.636 1.00 0.00 169 ASN B C 1
ATOM 2609 O O . ASN B 2 169 ? -6.417 8.514 -23.100 1.00 0.00 169 ASN B O 1
ATOM 2620 N N . TYR B 2 170 ? -7.357 6.850 -21.950 1.00 0.00 170 TYR B N 1
ATOM 2621 C CA . TYR B 2 170 ? -6.127 6.419 -21.233 1.00 0.00 170 TYR B CA 1
ATOM 2622 C C . TYR B 2 170 ? -5.444 5.207 -21.939 1.00 0.00 170 TYR B C 1
ATOM 2623 O O . TYR B 2 170 ? -5.609 4.049 -21.543 1.00 0.00 170 TYR B O 1
ATOM 2641 N N . LEU B 2 171 ? -4.690 5.494 -23.011 1.00 0.00 171 LEU B N 1
ATOM 2642 C CA . LEU B 2 171 ? -4.141 4.449 -23.919 1.00 0.00 171 LEU B CA 1
ATOM 2643 C C . LEU B 2 171 ? -2.685 4.830 -24.352 1.00 0.00 171 LEU B C 1
ATOM 2644 O O . LEU B 2 171 ? -2.463 5.893 -24.941 1.00 0.00 171 LEU B O 1
ATOM 2660 N N . ALA B 2 172 ? -1.695 3.960 -24.087 1.00 0.00 172 ALA B N 1
ATOM 2661 C CA . ALA B 2 172 ? -0.337 4.086 -24.685 1.00 0.00 172 ALA B CA 1
ATOM 2662 C C . ALA B 2 172 ? -0.127 3.102 -25.881 1.00 0.00 172 ALA B C 1
ATOM 2663 O O . ALA B 2 172 ? -0.298 1.885 -25.752 1.00 0.00 172 ALA B O 1
ATOM 2670 N N . TRP B 2 173 ? 0.244 3.642 -27.051 1.00 0.00 173 TRP B N 1
ATOM 2671 C CA . TRP B 2 173 ? 0.485 2.844 -28.284 1.00 0.00 173 TRP B CA 1
ATOM 2672 C C . TRP B 2 173 ? 1.960 2.315 -28.313 1.00 0.00 173 TRP B C 1
ATOM 2673 O O . TRP B 2 173 ? 2.904 3.109 -28.345 1.00 0.00 173 TRP B O 1
ATOM 2694 N N . TYR B 2 174 ? 2.165 0.988 -28.290 1.00 0.00 174 TYR B N 1
ATOM 2695 C CA . TYR B 2 174 ? 3.527 0.378 -28.207 1.00 0.00 174 TYR B CA 1
ATOM 2696 C C . TYR B 2 174 ? 3.932 -0.331 -29.542 1.00 0.00 174 TYR B C 1
ATOM 2697 O O . TYR B 2 174 ? 3.368 -1.364 -29.911 1.00 0.00 174 TYR B O 1
ATOM 2715 N N . GLN B 2 175 ? 4.937 0.205 -30.249 1.00 0.00 175 GLN B N 1
ATOM 2716 C CA . GLN B 2 175 ? 5.443 -0.370 -31.526 1.00 0.00 175 GLN B CA 1
ATOM 2717 C C . GLN B 2 175 ? 6.508 -1.499 -31.300 1.00 0.00 175 GLN B C 1
ATOM 2718 O O . GLN B 2 175 ? 7.680 -1.221 -31.028 1.00 0.00 175 GLN B O 1
ATOM 2732 N N . GLN B 2 176 ? 6.119 -2.773 -31.458 1.00 0.00 176 GLN B N 1
ATOM 2733 C CA . GLN B 2 176 ? 7.084 -3.906 -31.510 1.00 0.00 176 GLN B CA 1
ATOM 2734 C C . GLN B 2 176 ? 7.500 -4.218 -32.987 1.00 0.00 176 GLN B C 1
ATOM 2735 O O . GLN B 2 176 ? 6.724 -4.765 -33.774 1.00 0.00 176 GLN B O 1
ATOM 2749 N N . LYS B 2 177 ? 8.746 -3.897 -33.358 1.00 0.00 177 LYS B N 1
ATOM 2750 C CA . LYS B 2 177 ? 9.341 -4.339 -34.656 1.00 0.00 177 LYS B CA 1
ATOM 2751 C C . LYS B 2 177 ? 9.824 -5.837 -34.613 1.00 0.00 177 LYS B C 1
ATOM 2752 O O . LYS B 2 177 ? 9.960 -6.449 -33.546 1.00 0.00 177 LYS B O 1
ATOM 2770 N N . LEU B 2 178 ? 10.098 -6.445 -35.783 1.00 0.00 178 LEU B N 1
ATOM 2771 C CA . LEU B 2 178 ? 10.640 -7.834 -35.864 1.00 0.00 178 LEU B CA 1
ATOM 2772 C C . LEU B 2 178 ? 12.070 -7.993 -35.224 1.00 0.00 178 LEU B C 1
ATOM 2773 O O . LEU B 2 178 ? 13.022 -7.300 -35.593 1.00 0.00 178 LEU B O 1
ATOM 2789 N N . GLY B 2 179 ? 12.184 -8.835 -34.180 1.00 0.00 179 GLY B N 1
ATOM 2790 C CA . GLY B 2 179 ? 13.390 -8.853 -33.291 1.00 0.00 179 GLY B CA 1
ATOM 2791 C C . GLY B 2 179 ? 13.563 -7.758 -32.200 1.00 0.00 179 GLY B C 1
ATOM 2792 O O . GLY B 2 179 ? 14.693 -7.532 -31.767 1.00 0.00 179 GLY B O 1
ATOM 2796 N N . GLU B 2 180 ? 12.486 -7.106 -31.730 1.00 0.00 180 GLU B N 1
ATOM 2797 C CA . GLU B 2 180 ? 12.566 -5.956 -30.779 1.00 0.00 180 GLU B CA 1
ATOM 2798 C C . GLU B 2 180 ? 11.601 -6.126 -29.546 1.00 0.00 180 GLU B C 1
ATOM 2799 O O . GLU B 2 180 ? 10.581 -6.823 -29.595 1.00 0.00 180 GLU B O 1
ATOM 2812 N N . ALA B 2 181 ? 11.912 -5.452 -28.425 1.00 0.00 181 ALA B N 1
ATOM 2813 C CA . ALA B 2 181 ? 10.934 -5.231 -27.324 1.00 0.00 181 ALA B CA 1
ATOM 2814 C C . ALA B 2 181 ? 9.882 -4.085 -27.627 1.00 0.00 181 ALA B C 1
ATOM 2815 O O . ALA B 2 181 ? 10.270 -3.103 -28.271 1.00 0.00 181 ALA B O 1
ATOM 2822 N N . PRO B 2 182 ? 8.581 -4.124 -27.200 1.00 0.00 182 PRO B N 1
ATOM 2823 C CA . PRO B 2 182 ? 7.593 -3.041 -27.505 1.00 0.00 182 PRO B CA 1
ATOM 2824 C C . PRO B 2 182 ? 7.970 -1.567 -27.106 1.00 0.00 182 PRO B C 1
ATOM 2825 O O . PRO B 2 182 ? 8.064 -1.230 -25.926 1.00 0.00 182 PRO B O 1
ATOM 2836 N N . LYS B 2 183 ? 8.185 -0.684 -28.092 1.00 0.00 183 LYS B N 1
ATOM 2837 C CA . LYS B 2 183 ? 8.653 0.714 -27.856 1.00 0.00 183 LYS B CA 1
ATOM 2838 C C . LYS B 2 183 ? 7.469 1.715 -27.627 1.00 0.00 183 LYS B C 1
ATOM 2839 O O . LYS B 2 183 ? 6.550 1.778 -28.448 1.00 0.00 183 LYS B O 1
ATOM 2857 N N . LEU B 2 184 ? 7.498 2.543 -26.561 1.00 0.00 184 LEU B N 1
ATOM 2858 C CA . LEU B 2 184 ? 6.441 3.577 -26.323 1.00 0.00 184 LEU B CA 1
ATOM 2859 C C . LEU B 2 184 ? 6.438 4.705 -27.415 1.00 0.00 184 LEU B C 1
ATOM 2860 O O . LEU B 2 184 ? 7.370 5.507 -27.532 1.00 0.00 184 LEU B O 1
ATOM 2876 N N . LEU B 2 185 ? 5.353 4.748 -28.198 1.00 0.00 185 LEU B N 1
ATOM 2877 C CA . LEU B 2 185 ? 5.195 5.674 -29.351 1.00 0.00 185 LEU B CA 1
ATOM 2878 C C . LEU B 2 185 ? 4.376 6.964 -28.970 1.00 0.00 185 LEU B C 1
ATOM 2879 O O . LEU B 2 185 ? 4.893 8.080 -29.082 1.00 0.00 185 LEU B O 1
ATOM 2895 N N . ILE B 2 186 ? 3.116 6.813 -28.510 1.00 0.00 186 ILE B N 1
ATOM 2896 C CA . ILE B 2 186 ? 2.226 7.950 -28.109 1.00 0.00 186 ILE B CA 1
ATOM 2897 C C . ILE B 2 186 ? 1.507 7.555 -26.766 1.00 0.00 186 ILE B C 1
ATOM 2898 O O . ILE B 2 186 ? 0.827 6.527 -26.704 1.00 0.00 186 ILE B O 1
ATOM 2914 N N . TYR B 2 187 ? 1.643 8.368 -25.706 1.00 0.00 187 TYR B N 1
ATOM 2915 C CA . TYR B 2 187 ? 0.916 8.189 -24.409 1.00 0.00 187 TYR B CA 1
ATOM 2916 C C . TYR B 2 187 ? -0.395 9.050 -24.280 1.00 0.00 187 TYR B C 1
ATOM 2917 O O . TYR B 2 187 ? -0.613 10.003 -25.031 1.00 0.00 187 TYR B O 1
ATOM 2935 N N . ASN B 2 188 ? -1.275 8.654 -23.337 1.00 0.00 188 ASN B N 1
ATOM 2936 C CA . ASN B 2 188 ? -2.603 9.307 -23.077 1.00 0.00 188 ASN B CA 1
ATOM 2937 C C . ASN B 2 188 ? -3.540 9.548 -24.320 1.00 0.00 188 ASN B C 1
ATOM 2938 O O . ASN B 2 188 ? -4.150 10.611 -24.470 1.00 0.00 188 ASN B O 1
ATOM 2949 N N . THR B 2 189 ? -3.652 8.544 -25.210 1.00 0.00 189 THR B N 1
ATOM 2950 C CA . THR B 2 189 ? -4.212 8.698 -26.589 1.00 0.00 189 THR B CA 1
ATOM 2951 C C . THR B 2 189 ? -3.361 9.615 -27.537 1.00 0.00 189 THR B C 1
ATOM 2952 O O . THR B 2 189 ? -2.703 9.103 -28.447 1.00 0.00 189 THR B O 1
ATOM 2963 N N . ASN B 2 190 ? -3.407 10.948 -27.347 1.00 0.00 190 ASN B N 1
ATOM 2964 C CA . ASN B 2 190 ? -2.710 11.930 -28.225 1.00 0.00 190 ASN B CA 1
ATOM 2965 C C . ASN B 2 190 ? -1.728 12.848 -27.414 1.00 0.00 190 ASN B C 1
ATOM 2966 O O . ASN B 2 190 ? -1.979 14.027 -27.153 1.00 0.00 190 ASN B O 1
ATOM 2977 N N . SER B 2 191 ? -0.578 12.290 -27.020 1.00 0.00 191 SER B N 1
ATOM 2978 C CA . SER B 2 191 ? 0.577 13.050 -26.464 1.00 0.00 191 SER B CA 1
ATOM 2979 C C . SER B 2 191 ? 1.876 12.275 -26.850 1.00 0.00 191 SER B C 1
ATOM 2980 O O . SER B 2 191 ? 2.122 11.161 -26.378 1.00 0.00 191 SER B O 1
ATOM 2988 N N . LEU B 2 192 ? 2.676 12.814 -27.782 1.00 0.00 192 LEU B N 1
ATOM 2989 C CA . LEU B 2 192 ? 3.831 12.078 -28.374 1.00 0.00 192 LEU B CA 1
ATOM 2990 C C . LEU B 2 192 ? 5.078 12.027 -27.425 1.00 0.00 192 LEU B C 1
ATOM 2991 O O . LEU B 2 192 ? 5.378 12.981 -26.700 1.00 0.00 192 LEU B O 1
ATOM 3007 N N . GLN B 2 193 ? 5.829 10.911 -27.455 1.00 0.00 193 GLN B N 1
ATOM 3008 C CA . GLN B 2 193 ? 7.096 10.774 -26.678 1.00 0.00 193 GLN B CA 1
ATOM 3009 C C . GLN B 2 193 ? 8.221 11.749 -27.191 1.00 0.00 193 GLN B C 1
ATOM 3010 O O . GLN B 2 193 ? 8.493 11.829 -28.392 1.00 0.00 193 GLN B O 1
ATOM 3024 N N . THR B 2 194 ? 8.875 12.487 -26.278 1.00 0.00 194 THR B N 1
ATOM 3025 C CA . THR B 2 194 ? 9.930 13.500 -26.612 1.00 0.00 194 THR B CA 1
ATOM 3026 C C . THR B 2 194 ? 11.129 12.929 -27.452 1.00 0.00 194 THR B C 1
ATOM 3027 O O . THR B 2 194 ? 11.950 12.167 -26.930 1.00 0.00 194 THR B O 1
ATOM 3038 N N . GLY B 2 195 ? 11.184 13.247 -28.760 1.00 0.00 195 GLY B N 1
ATOM 3039 C CA . GLY B 2 195 ? 12.011 12.456 -29.717 1.00 0.00 195 GLY B CA 1
ATOM 3040 C C . GLY B 2 195 ? 11.361 12.171 -31.089 1.00 0.00 195 GLY B C 1
ATOM 3041 O O . GLY B 2 195 ? 12.005 12.383 -32.118 1.00 0.00 195 GLY B O 1
ATOM 3045 N N . ILE B 2 196 ? 10.123 11.650 -31.118 1.00 0.00 196 ILE B N 1
ATOM 3046 C CA . ILE B 2 196 ? 9.416 11.294 -32.388 1.00 0.00 196 ILE B CA 1
ATOM 3047 C C . ILE B 2 196 ? 8.594 12.497 -33.012 1.00 0.00 196 ILE B C 1
ATOM 3048 O O . ILE B 2 196 ? 7.704 13.016 -32.329 1.00 0.00 196 ILE B O 1
ATOM 3064 N N . PRO B 2 197 ? 8.803 12.948 -34.292 1.00 0.00 197 PRO B N 1
ATOM 3065 C CA . PRO B 2 197 ? 7.915 13.953 -34.955 1.00 0.00 197 PRO B CA 1
ATOM 3066 C C . PRO B 2 197 ? 6.392 13.612 -35.123 1.00 0.00 197 PRO B C 1
ATOM 3067 O O . PRO B 2 197 ? 5.955 12.468 -34.959 1.00 0.00 197 PRO B O 1
ATOM 3078 N N . SER B 2 198 ? 5.585 14.621 -35.500 1.00 0.00 198 SER B N 1
ATOM 3079 C CA . SER B 2 198 ? 4.119 14.460 -35.736 1.00 0.00 198 SER B CA 1
ATOM 3080 C C . SER B 2 198 ? 3.742 13.652 -37.032 1.00 0.00 198 SER B C 1
ATOM 3081 O O . SER B 2 198 ? 3.459 14.217 -38.093 1.00 0.00 198 SER B O 1
ATOM 3089 N N . ARG B 2 199 ? 3.767 12.317 -36.915 1.00 0.00 199 ARG B N 1
ATOM 3090 C CA . ARG B 2 199 ? 3.614 11.378 -38.069 1.00 0.00 199 ARG B CA 1
ATOM 3091 C C . ARG B 2 199 ? 2.664 10.165 -37.762 1.00 0.00 199 ARG B C 1
ATOM 3092 O O . ARG B 2 199 ? 1.776 9.864 -38.566 1.00 0.00 199 ARG B O 1
ATOM 3112 N N . PHE B 2 200 ? 2.826 9.475 -36.620 1.00 0.00 200 PHE B N 1
ATOM 3113 C CA . PHE B 2 200 ? 1.862 8.443 -36.138 1.00 0.00 200 PHE B CA 1
ATOM 3114 C C . PHE B 2 200 ? 0.771 9.109 -35.229 1.00 0.00 200 PHE B C 1
ATOM 3115 O O . PHE B 2 200 ? 1.030 9.415 -34.060 1.00 0.00 200 PHE B O 1
ATOM 3132 N N . SER B 2 201 ? -0.437 9.366 -35.757 1.00 0.00 201 SER B N 1
ATOM 3133 C CA . SER B 2 201 ? -1.485 10.119 -35.010 1.00 0.00 201 SER B CA 1
ATOM 3134 C C . SER B 2 201 ? -2.533 9.182 -34.326 1.00 0.00 201 SER B C 1
ATOM 3135 O O . SER B 2 201 ? -3.475 8.719 -34.978 1.00 0.0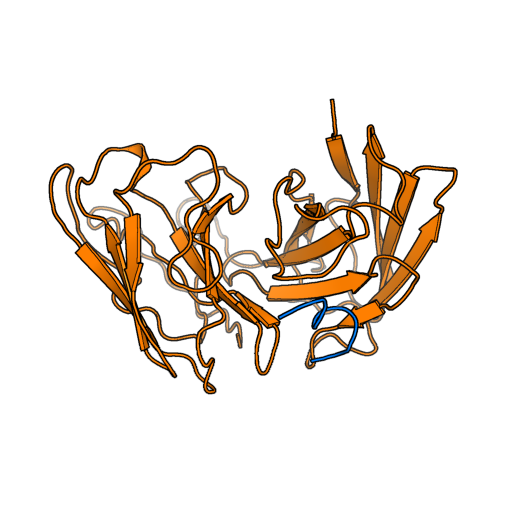0 201 SER B O 1
ATOM 3143 N N . GLY B 2 202 ? -2.378 8.933 -33.016 1.00 0.00 202 GLY B N 1
ATOM 3144 C CA . GLY B 2 202 ? -3.394 8.210 -32.196 1.00 0.00 202 GLY B CA 1
ATOM 3145 C C . GLY B 2 202 ? -4.562 9.089 -31.703 1.00 0.00 202 GLY B C 1
ATOM 3146 O O . GLY B 2 202 ? -4.365 9.905 -30.807 1.00 0.00 202 GLY B O 1
ATOM 3150 N N . SER B 2 203 ? -5.758 8.944 -32.288 1.00 0.00 203 SER B N 1
ATOM 3151 C CA . SER B 2 203 ? -6.882 9.907 -32.081 1.00 0.00 203 SER B CA 1
ATOM 3152 C C . SER B 2 203 ? -8.223 9.204 -31.687 1.00 0.00 203 SER B C 1
ATOM 3153 O O . SER B 2 203 ? -8.767 8.393 -32.444 1.00 0.00 203 SER B O 1
ATOM 3161 N N . GLY B 2 204 ? -8.792 9.545 -30.522 1.00 0.00 204 GLY B N 1
ATOM 3162 C CA . GLY B 2 204 ? -10.137 9.047 -30.110 1.00 0.00 204 GLY B CA 1
ATOM 3163 C C . GLY B 2 204 ? -10.523 9.280 -28.634 1.00 0.00 204 GLY B C 1
ATOM 3164 O O . GLY B 2 204 ? -9.734 9.751 -27.811 1.00 0.00 204 GLY B O 1
ATOM 3168 N N . SER B 2 205 ? -11.771 8.932 -28.302 1.00 0.00 205 SER B N 1
ATOM 3169 C CA . SER B 2 205 ? -12.325 9.103 -26.927 1.00 0.00 205 SER B CA 1
ATOM 3170 C C . SER B 2 205 ? -13.386 8.010 -26.570 1.00 0.00 205 SER B C 1
ATOM 3171 O O . SER B 2 205 ? -14.135 7.511 -27.419 1.00 0.00 205 SER B O 1
ATOM 3179 N N . GLY B 2 206 ? -13.448 7.630 -25.284 1.00 0.00 206 GLY B N 1
ATOM 3180 C CA . GLY B 2 206 ? -14.390 6.587 -24.803 1.00 0.00 206 GLY B CA 1
ATOM 3181 C C . GLY B 2 206 ? -13.914 5.144 -25.059 1.00 0.00 206 GLY B C 1
ATOM 3182 O O . GLY B 2 206 ? -13.095 4.623 -24.302 1.00 0.00 206 GLY B O 1
ATOM 3186 N N . THR B 2 207 ? -14.432 4.506 -26.110 1.00 0.00 207 THR B N 1
ATOM 3187 C CA . THR B 2 207 ? -14.114 3.075 -26.444 1.00 0.00 207 THR B CA 1
ATOM 3188 C C . THR B 2 207 ? -13.302 2.854 -27.776 1.00 0.00 207 THR B C 1
ATOM 3189 O O . THR B 2 207 ? -12.541 1.885 -27.840 1.00 0.00 207 THR B O 1
ATOM 3200 N N . ASP B 2 208 ? -13.450 3.688 -28.825 1.00 0.00 208 ASP B N 1
ATOM 3201 C CA . ASP B 2 208 ? -12.822 3.459 -30.165 1.00 0.00 208 ASP B CA 1
ATOM 3202 C C . ASP B 2 208 ? -11.674 4.486 -30.468 1.00 0.00 208 ASP B C 1
ATOM 3203 O O . ASP B 2 208 ? -11.882 5.703 -30.429 1.00 0.00 208 ASP B O 1
ATOM 3213 N N . TYR B 2 209 ? -10.460 3.987 -30.769 1.00 0.00 209 TYR B N 1
ATOM 3214 C CA . TYR B 2 209 ? -9.219 4.822 -30.787 1.00 0.00 209 TYR B CA 1
ATOM 3215 C C . TYR B 2 209 ? -8.374 4.568 -32.078 1.00 0.00 209 TYR B C 1
ATOM 3216 O O . TYR B 2 209 ? -7.960 3.442 -32.357 1.00 0.00 209 TYR B O 1
ATOM 3234 N N . THR B 2 210 ? -8.106 5.614 -32.868 1.00 0.00 210 THR B N 1
ATOM 3235 C CA . THR B 2 210 ? -7.627 5.468 -34.279 1.00 0.00 210 THR B CA 1
ATOM 3236 C C . THR B 2 210 ? -6.119 5.855 -34.445 1.00 0.00 210 THR B C 1
ATOM 3237 O O . THR B 2 210 ? -5.775 7.039 -34.452 1.00 0.00 210 THR B O 1
ATOM 3248 N N . LEU B 2 211 ? -5.210 4.875 -34.608 1.00 0.00 211 LEU B N 1
ATOM 3249 C CA . LEU B 2 211 ? -3.778 5.144 -34.952 1.00 0.00 211 LEU B CA 1
ATOM 3250 C C . LEU B 2 211 ? -3.586 5.201 -36.498 1.00 0.00 211 LEU B C 1
ATOM 3251 O O . LEU B 2 211 ? -3.456 4.170 -37.166 1.00 0.00 211 LEU B O 1
ATOM 3267 N N . THR B 2 212 ? -3.553 6.417 -37.067 1.00 0.00 212 THR B N 1
ATOM 3268 C CA . THR B 2 212 ? -3.231 6.622 -38.510 1.00 0.00 212 THR B CA 1
ATOM 3269 C C . THR B 2 212 ? -1.684 6.609 -38.729 1.00 0.00 212 THR B C 1
ATOM 3270 O O . THR B 2 212 ? -0.955 7.521 -38.318 1.00 0.00 212 THR B O 1
ATOM 3281 N N . ILE B 2 213 ? -1.202 5.574 -39.431 1.00 0.00 213 ILE B N 1
ATOM 3282 C CA . ILE B 2 213 ? 0.188 5.514 -39.967 1.00 0.00 213 ILE B CA 1
ATOM 3283 C C . ILE B 2 213 ? 0.209 6.381 -41.275 1.00 0.00 213 ILE B C 1
ATOM 3284 O O . ILE B 2 213 ? -0.194 5.904 -42.338 1.00 0.00 213 ILE B O 1
ATOM 3300 N N . SER B 2 214 ? 0.621 7.660 -41.183 1.00 0.00 214 SER B N 1
ATOM 3301 C CA . SER B 2 214 ? 0.523 8.620 -42.326 1.00 0.00 214 SER B CA 1
ATOM 3302 C C . SER B 2 214 ? 1.600 8.401 -43.446 1.00 0.00 214 SER B C 1
ATOM 3303 O O . SER B 2 214 ? 1.310 7.746 -44.450 1.00 0.00 214 SER B O 1
ATOM 3311 N N . SER B 2 215 ? 2.842 8.892 -43.274 1.00 0.00 215 SER B N 1
ATOM 3312 C CA . SER B 2 215 ? 3.973 8.574 -44.196 1.00 0.00 215 SER B CA 1
ATOM 3313 C C . SER B 2 215 ? 4.636 7.212 -43.817 1.00 0.00 215 SER B C 1
ATOM 3314 O O . SER B 2 215 ? 5.434 7.121 -42.873 1.00 0.00 215 SER B O 1
ATOM 3322 N N . LEU B 2 216 ? 4.281 6.147 -44.551 1.00 0.00 216 LEU B N 1
ATOM 3323 C CA . LEU B 2 216 ? 4.742 4.770 -44.237 1.00 0.00 216 LEU B CA 1
ATOM 3324 C C . LEU B 2 216 ? 6.178 4.492 -44.802 1.00 0.00 216 LEU B C 1
ATOM 3325 O O . LEU B 2 216 ? 6.355 4.148 -45.971 1.00 0.00 216 LEU B O 1
ATOM 3341 N N . GLN B 2 217 ? 7.202 4.623 -43.950 1.00 0.00 217 GLN B N 1
ATOM 3342 C CA . GLN B 2 217 ? 8.601 4.213 -44.266 1.00 0.00 217 GLN B CA 1
ATOM 3343 C C . GLN B 2 217 ? 8.906 2.715 -43.846 1.00 0.00 217 GLN B C 1
ATOM 3344 O O . GLN B 2 217 ? 8.139 2.149 -43.060 1.00 0.00 217 GLN B O 1
ATOM 3358 N N . PRO B 2 218 ? 10.011 2.026 -44.275 1.00 0.00 218 PRO B N 1
ATOM 3359 C CA . PRO B 2 218 ? 10.352 0.643 -43.794 1.00 0.00 218 PRO B CA 1
ATOM 3360 C C . PRO B 2 218 ? 10.347 0.307 -42.258 1.00 0.00 218 PRO B C 1
ATOM 3361 O O . PRO B 2 218 ? 9.875 -0.761 -41.866 1.00 0.00 218 PRO B O 1
ATOM 3372 N N . GLU B 2 219 ? 10.795 1.235 -41.394 1.00 0.00 219 GLU B N 1
ATOM 3373 C CA . GLU B 2 219 ? 10.528 1.188 -39.916 1.00 0.00 219 GLU B CA 1
ATOM 3374 C C . GLU B 2 219 ? 9.039 1.087 -39.405 1.00 0.00 219 GLU B C 1
ATOM 3375 O O . GLU B 2 219 ? 8.792 0.596 -38.302 1.00 0.00 219 GLU B O 1
ATOM 3388 N N . ASP B 2 220 ? 8.059 1.553 -40.193 1.00 0.00 220 ASP B N 1
ATOM 3389 C CA . ASP B 2 220 ? 6.604 1.450 -39.877 1.00 0.00 220 ASP B CA 1
ATOM 3390 C C . ASP B 2 220 ? 5.949 0.019 -40.015 1.00 0.00 220 ASP B C 1
ATOM 3391 O O . ASP B 2 220 ? 4.805 -0.163 -39.584 1.00 0.00 220 ASP B O 1
ATOM 3401 N N . VAL B 2 221 ? 6.644 -0.984 -40.585 1.00 0.00 221 VAL B N 1
ATOM 3402 C CA . VAL B 2 221 ? 6.169 -2.400 -40.684 1.00 0.00 221 VAL B CA 1
ATOM 3403 C C . VAL B 2 221 ? 6.359 -3.117 -39.294 1.00 0.00 221 VAL B C 1
ATOM 3404 O O . VAL B 2 221 ? 7.383 -3.752 -39.020 1.00 0.00 221 VAL B O 1
ATOM 3417 N N . ALA B 2 222 ? 5.374 -2.947 -38.394 1.00 0.00 222 ALA B N 1
ATOM 3418 C CA . ALA B 2 222 ? 5.510 -3.300 -36.954 1.00 0.00 222 ALA B CA 1
ATOM 3419 C C . ALA B 2 222 ? 4.142 -3.659 -36.272 1.00 0.00 222 ALA B C 1
ATOM 3420 O O . ALA B 2 222 ? 3.059 -3.494 -36.842 1.00 0.00 222 ALA B O 1
ATOM 3427 N N . THR B 2 223 ? 4.204 -4.150 -35.026 1.00 0.00 223 THR B N 1
ATOM 3428 C CA . THR B 2 223 ? 3.018 -4.626 -34.257 1.00 0.00 223 THR B CA 1
ATOM 3429 C C . THR B 2 223 ? 2.620 -3.570 -33.168 1.00 0.00 223 THR B C 1
ATOM 3430 O O . THR B 2 223 ? 3.343 -3.365 -32.190 1.00 0.00 223 THR B O 1
ATOM 3441 N N . TYR B 2 224 ? 1.482 -2.875 -33.351 1.00 0.00 224 TYR B N 1
ATOM 3442 C CA . TYR B 2 224 ? 1.150 -1.642 -32.568 1.00 0.00 224 TYR B CA 1
ATOM 3443 C C . TYR B 2 224 ? 0.131 -1.931 -31.414 1.00 0.00 224 TYR B C 1
ATOM 3444 O O . TYR B 2 224 ? -1.086 -1.836 -31.599 1.00 0.00 224 TYR B O 1
ATOM 3462 N N . PHE B 2 225 ? 0.618 -2.284 -30.218 1.00 0.00 225 PHE B N 1
ATOM 3463 C CA . PHE B 2 225 ? -0.247 -2.746 -29.091 1.00 0.00 225 PHE B CA 1
ATOM 3464 C C . PHE B 2 225 ? -0.914 -1.578 -28.295 1.00 0.00 225 PHE B C 1
ATOM 3465 O O . PHE B 2 225 ? -0.240 -0.636 -27.864 1.00 0.00 225 PHE B O 1
ATOM 3482 N N . CYS B 2 226 ? -2.227 -1.675 -28.040 1.00 0.00 226 CYS B N 1
ATOM 3483 C CA . CYS B 2 226 ? -2.947 -0.704 -27.181 1.00 0.00 226 CYS B CA 1
ATOM 3484 C C . CYS B 2 226 ? -2.896 -1.069 -25.658 1.00 0.00 226 CYS B C 1
ATOM 3485 O O . CYS B 2 226 ? -3.596 -1.977 -25.200 1.00 0.00 226 CYS B O 1
ATOM 3493 N N . TYR B 2 227 ? -2.054 -0.378 -24.874 1.00 0.00 227 TYR B N 1
ATOM 3494 C CA . TYR B 2 227 ? -2.037 -0.531 -23.392 1.00 0.00 227 TYR B CA 1
ATOM 3495 C C . TYR B 2 227 ? -3.114 0.383 -22.734 1.00 0.00 227 TYR B C 1
ATOM 3496 O O . TYR B 2 227 ? -2.890 1.579 -22.525 1.00 0.00 227 TYR B O 1
ATOM 3514 N N . GLN B 2 228 ? -4.281 -0.195 -22.427 1.00 0.00 228 GLN B N 1
ATOM 3515 C CA . GLN B 2 228 ? -5.398 0.540 -21.782 1.00 0.00 228 GLN B CA 1
ATOM 3516 C C . GLN B 2 228 ? -5.246 0.605 -20.228 1.00 0.00 228 GLN B C 1
ATOM 3517 O O . GLN B 2 228 ? -5.075 -0.419 -19.563 1.00 0.00 228 GLN B O 1
ATOM 3531 N N . TYR B 2 229 ? -5.286 1.817 -19.661 1.00 0.00 229 TYR B N 1
ATOM 3532 C CA . TYR B 2 229 ? -5.074 2.049 -18.203 1.00 0.00 229 TYR B CA 1
ATOM 3533 C C . TYR B 2 229 ? -6.265 2.835 -17.561 1.00 0.00 229 TYR B C 1
ATOM 3534 O O . TYR B 2 229 ? -6.166 4.018 -17.234 1.00 0.00 229 TYR B O 1
ATOM 3552 N N . ASN B 2 230 ? -7.406 2.152 -17.369 1.00 0.00 230 ASN B N 1
ATOM 3553 C CA . ASN B 2 230 ? -8.652 2.760 -16.806 1.00 0.00 230 ASN B CA 1
ATOM 3554 C C . ASN B 2 230 ? -9.476 1.706 -15.987 1.00 0.00 230 ASN B C 1
ATOM 3555 O O . ASN B 2 230 ? -9.664 1.862 -14.778 1.00 0.00 230 ASN B O 1
ATOM 3566 N N . ASN B 2 231 ? -9.968 0.637 -16.634 1.00 0.00 231 ASN B N 1
ATOM 3567 C CA . ASN B 2 231 ? -10.664 -0.494 -15.956 1.00 0.00 231 ASN B CA 1
ATOM 3568 C C . ASN B 2 231 ? -9.623 -1.564 -15.457 1.00 0.00 231 ASN B C 1
ATOM 3569 O O . ASN B 2 231 ? -9.051 -1.423 -14.367 1.00 0.00 231 ASN B O 1
ATOM 3580 N N . GLY B 2 232 ? -9.299 -2.574 -16.275 1.00 0.00 232 GLY B N 1
ATOM 3581 C CA . GLY B 2 232 ? -8.029 -3.329 -16.146 1.00 0.00 232 GLY B CA 1
ATOM 3582 C C . GLY B 2 232 ? -6.770 -2.611 -16.694 1.00 0.00 232 GLY B C 1
ATOM 3583 O O . GLY B 2 232 ? -6.786 -1.438 -17.075 1.00 0.00 232 GLY B O 1
ATOM 3587 N N . TYR B 2 233 ? -5.656 -3.340 -16.670 1.00 0.00 233 TYR B N 1
ATOM 3588 C CA . TYR B 2 233 ? -4.369 -2.902 -17.287 1.00 0.00 233 TYR B CA 1
ATOM 3589 C C . TYR B 2 233 ? -3.931 -4.002 -18.302 1.00 0.00 233 TYR B C 1
ATOM 3590 O O . TYR B 2 233 ? -3.198 -4.929 -17.949 1.00 0.00 233 TYR B O 1
ATOM 3608 N N . THR B 2 234 ? -4.417 -3.918 -19.550 1.00 0.00 234 THR B N 1
ATOM 3609 C CA . THR B 2 234 ? -4.166 -4.956 -20.597 1.00 0.00 234 THR B CA 1
ATOM 3610 C C . THR B 2 234 ? -3.487 -4.328 -21.855 1.00 0.00 234 THR B C 1
ATOM 3611 O O . THR B 2 234 ? -3.895 -3.273 -22.352 1.00 0.00 234 THR B O 1
ATOM 3622 N N . PHE B 2 235 ? -2.467 -5.013 -22.397 1.00 0.00 235 PHE B N 1
ATOM 3623 C CA . PHE B 2 235 ? -2.010 -4.778 -23.798 1.00 0.00 235 PHE B CA 1
ATOM 3624 C C . PHE B 2 235 ? -2.904 -5.585 -24.798 1.00 0.00 235 PHE B C 1
ATOM 3625 O O . PHE B 2 235 ? -3.037 -6.805 -24.667 1.00 0.00 235 PHE B O 1
ATOM 3642 N N . GLY B 2 236 ? -3.488 -4.918 -25.805 1.00 0.00 236 GLY B N 1
ATOM 3643 C CA . GLY B 2 236 ? -4.344 -5.615 -26.807 1.00 0.00 236 GLY B CA 1
ATOM 3644 C C . GLY B 2 236 ? -3.634 -6.353 -27.970 1.00 0.00 236 GLY B C 1
ATOM 3645 O O . GLY B 2 236 ? -2.451 -6.698 -27.905 1.00 0.00 236 GLY B O 1
ATOM 3649 N N . ALA B 2 237 ? -4.389 -6.618 -29.046 1.00 0.00 237 ALA B N 1
ATOM 3650 C CA . ALA B 2 237 ? -3.932 -7.509 -30.148 1.00 0.00 237 ALA B CA 1
ATOM 3651 C C . ALA B 2 237 ? -2.728 -7.069 -31.052 1.00 0.00 237 ALA B C 1
ATOM 3652 O O . ALA B 2 237 ? -1.883 -7.900 -31.401 1.00 0.00 237 ALA B O 1
ATOM 3659 N N . GLY B 2 238 ? -2.657 -5.796 -31.469 1.00 0.00 238 GLY B N 1
ATOM 3660 C CA . GLY B 2 238 ? -1.575 -5.293 -32.356 1.00 0.00 238 GLY B CA 1
ATOM 3661 C C . GLY B 2 238 ? -1.803 -5.459 -33.876 1.00 0.00 238 GLY B C 1
ATOM 3662 O O . GLY B 2 238 ? -2.926 -5.359 -34.382 1.00 0.00 238 GLY B O 1
ATOM 3666 N N . THR B 2 239 ? -0.707 -5.666 -34.614 1.00 0.00 239 THR B N 1
ATOM 3667 C CA . THR B 2 239 ? -0.707 -5.667 -36.112 1.00 0.00 239 THR B CA 1
ATOM 3668 C C . THR B 2 239 ? 0.320 -6.714 -36.668 1.00 0.00 239 THR B C 1
ATOM 3669 O O . THR B 2 239 ? 1.456 -6.807 -36.192 1.00 0.00 239 THR B O 1
ATOM 3680 N N . LYS B 2 240 ? -0.057 -7.489 -37.697 1.00 0.00 240 LYS B N 1
ATOM 3681 C CA . LYS B 2 240 ? 0.871 -8.423 -38.401 1.00 0.00 240 LYS B CA 1
ATOM 3682 C C . LYS B 2 240 ? 0.664 -8.392 -39.957 1.00 0.00 240 LYS B 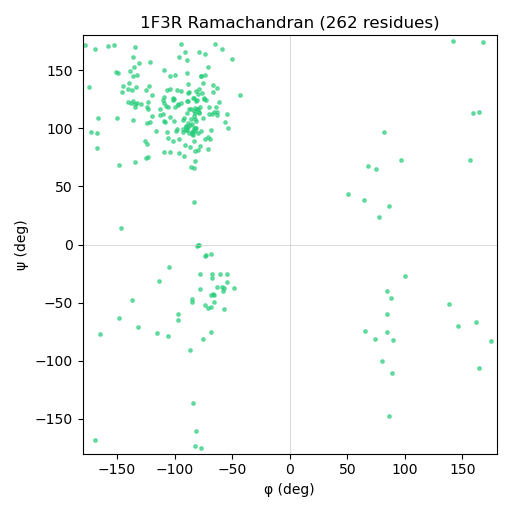C 1
ATOM 3683 O O . LYS B 2 240 ? -0.434 -8.166 -40.476 1.00 0.00 240 LYS B O 1
ATOM 3701 N N . LEU B 2 241 ? 1.746 -8.641 -40.710 1.00 0.00 241 LEU B N 1
ATOM 3702 C CA . LEU B 2 241 ? 1.702 -8.743 -42.196 1.00 0.00 241 LEU B CA 1
ATOM 3703 C C . LEU B 2 241 ? 1.546 -10.241 -42.631 1.00 0.00 241 LEU B C 1
ATOM 3704 O O . LEU B 2 241 ? 2.376 -11.095 -42.301 1.00 0.00 241 LEU B O 1
ATOM 3720 N N . GLU B 2 242 ? 0.482 -10.562 -43.382 1.00 0.00 242 GLU B N 1
ATOM 3721 C CA . GLU B 2 242 ? 0.244 -11.931 -43.921 1.00 0.00 242 GLU B CA 1
ATOM 3722 C C . GLU B 2 242 ? 1.047 -12.218 -45.239 1.00 0.00 242 GLU B C 1
ATOM 3723 O O . GLU B 2 242 ? 0.846 -11.566 -46.268 1.00 0.00 242 GLU B O 1
ATOM 3736 N N . LEU B 2 243 ? 1.960 -13.203 -45.210 1.00 0.00 243 LEU B N 1
ATOM 3737 C CA . LEU B 2 243 ? 2.793 -13.574 -46.391 1.00 0.00 243 LEU B CA 1
ATOM 3738 C C . LEU B 2 243 ? 2.036 -14.601 -47.301 1.00 0.00 243 LEU B C 1
ATOM 3739 O O . LEU B 2 243 ? 1.882 -15.768 -46.927 1.00 0.00 243 LEU B O 1
ATOM 3755 N N . LYS B 2 244 ? 1.559 -14.176 -48.484 1.00 0.00 244 LYS B N 1
ATOM 3756 C CA . LYS B 2 244 ? 0.755 -15.051 -49.399 1.00 0.00 244 LYS B CA 1
ATOM 3757 C C . LYS B 2 244 ? 1.521 -16.278 -50.012 1.00 0.00 244 LYS B C 1
ATOM 3758 O O . LYS B 2 244 ? 1.022 -17.403 -49.929 1.00 0.00 244 LYS B O 1
ATOM 3776 N N . ALA B 2 245 ? 2.721 -16.091 -50.595 1.00 0.00 245 ALA B N 1
ATOM 3777 C CA . ALA B 2 245 ? 3.586 -17.224 -51.033 1.00 0.00 245 ALA B CA 1
ATOM 3778 C C . ALA B 2 245 ? 4.461 -17.849 -49.882 1.00 0.00 245 ALA B C 1
ATOM 3779 O O . ALA B 2 245 ? 5.693 -17.772 -49.878 1.00 0.00 245 ALA B O 1
ATOM 3786 N N . ALA B 2 246 ? 3.796 -18.474 -48.895 1.00 0.00 246 ALA B N 1
ATOM 3787 C CA . ALA B 2 246 ? 4.443 -19.074 -47.695 1.00 0.00 246 ALA B CA 1
ATOM 3788 C C . ALA B 2 246 ? 3.543 -20.176 -47.028 1.00 0.00 246 ALA B C 1
ATOM 3789 O O . ALA B 2 246 ? 2.361 -20.341 -47.351 1.00 0.00 246 ALA B O 1
ATOM 3796 N N . GLU B 2 247 ? 4.089 -20.925 -46.049 1.00 0.00 247 GLU B N 1
ATOM 3797 C CA . GLU B 2 247 ? 3.280 -21.860 -45.210 1.00 0.00 247 GLU B CA 1
ATOM 3798 C C . GLU B 2 247 ? 2.370 -21.123 -44.158 1.00 0.00 247 GLU B C 1
ATOM 3799 O O . GLU B 2 247 ? 2.781 -20.842 -43.029 1.00 0.00 247 GLU B O 1
ATOM 3812 N N . GLN B 2 248 ? 1.121 -20.796 -44.540 1.00 0.00 248 GLN B N 1
ATOM 3813 C CA . GLN B 2 248 ? 0.189 -20.013 -43.673 1.00 0.00 248 GLN B CA 1
ATOM 3814 C C . GLN B 2 248 ? -0.548 -20.904 -42.608 1.00 0.00 248 GLN B C 1
ATOM 3815 O O . GLN B 2 248 ? -1.705 -21.302 -42.775 1.00 0.00 248 GLN B O 1
ATOM 3829 N N . LYS B 2 249 ? 0.141 -21.209 -41.496 1.00 0.00 249 LYS B N 1
ATOM 3830 C CA . LYS B 2 249 ? -0.387 -22.096 -40.422 1.00 0.00 249 LYS B CA 1
ATOM 3831 C C . LYS B 2 249 ? -0.925 -21.273 -39.203 1.00 0.00 249 LYS B C 1
ATOM 3832 O O . LYS B 2 249 ? -0.198 -20.466 -38.617 1.00 0.00 249 LYS B O 1
ATOM 3850 N N . LEU B 2 250 ? -2.189 -21.504 -38.804 1.00 0.00 250 LEU B N 1
ATOM 3851 C CA . LEU B 2 250 ? -2.792 -20.846 -37.607 1.00 0.00 250 LEU B CA 1
ATOM 3852 C C . LEU B 2 250 ? -3.373 -21.902 -36.602 1.00 0.00 250 LEU B C 1
ATOM 3853 O O . LEU B 2 250 ? -4.559 -22.247 -36.628 1.00 0.00 250 LEU B O 1
ATOM 3869 N N . ILE B 2 251 ? -2.535 -22.379 -35.668 1.00 0.00 251 ILE B N 1
ATOM 3870 C CA . ILE B 2 251 ? -2.975 -23.212 -34.504 1.00 0.00 251 ILE B CA 1
ATOM 3871 C C . ILE B 2 251 ? -3.656 -22.284 -33.432 1.00 0.00 251 ILE B C 1
ATOM 3872 O O . ILE B 2 251 ? -3.117 -21.240 -33.046 1.00 0.00 251 ILE B O 1
ATOM 3888 N N . SER B 2 252 ? -4.856 -22.668 -32.961 1.00 0.00 252 SER B N 1
ATOM 3889 C CA . SER B 2 252 ? -5.703 -21.791 -32.101 1.00 0.00 252 SER B CA 1
ATOM 3890 C C . SER B 2 252 ? -5.282 -21.735 -30.592 1.00 0.00 252 SER B C 1
ATOM 3891 O O . SER B 2 252 ? -5.860 -22.390 -29.720 1.00 0.00 252 SER B O 1
ATOM 3899 N N . GLU B 2 253 ? -4.274 -20.902 -30.297 1.00 0.00 253 GLU B N 1
ATOM 3900 C CA . GLU B 2 253 ? -3.723 -20.730 -28.925 1.00 0.00 253 GLU B CA 1
ATOM 3901 C C . GLU B 2 253 ? -4.441 -19.545 -28.190 1.00 0.00 253 GLU B C 1
ATOM 3902 O O . GLU B 2 253 ? -4.110 -18.375 -28.398 1.00 0.00 253 GLU B O 1
ATOM 3915 N N . GLU B 2 254 ? -5.454 -19.841 -27.359 1.00 0.00 254 GLU B N 1
ATOM 3916 C CA . GLU B 2 254 ? -6.393 -18.806 -26.831 1.00 0.00 254 GLU B CA 1
ATOM 3917 C C . GLU B 2 254 ? -5.815 -17.887 -25.691 1.00 0.00 254 GLU B C 1
ATOM 3918 O O . GLU B 2 254 ? -5.662 -18.311 -24.541 1.00 0.00 254 GLU B O 1
ATOM 3931 N N . ASP B 2 255 ? -5.557 -16.609 -26.009 1.00 0.00 255 ASP B N 1
ATOM 3932 C CA . ASP B 2 255 ? -5.164 -15.568 -25.019 1.00 0.00 255 ASP B CA 1
ATOM 3933 C C . ASP B 2 255 ? -6.351 -14.581 -24.745 1.00 0.00 255 ASP B C 1
ATOM 3934 O O . ASP B 2 255 ? -6.811 -13.873 -25.645 1.00 0.00 255 ASP B O 1
ATOM 3944 N N . LEU B 2 256 ? -6.827 -14.512 -23.492 1.00 0.00 256 LEU B N 1
ATOM 3945 C CA . LEU B 2 256 ? -7.964 -13.618 -23.113 1.00 0.00 256 LEU B CA 1
ATOM 3946 C C . LEU B 2 256 ? -7.470 -12.252 -22.512 1.00 0.00 256 LEU B C 1
ATOM 3947 O O . LEU B 2 256 ? -7.468 -12.049 -21.294 1.00 0.00 256 LEU B O 1
ATOM 3963 N N . ASN B 2 257 ? -7.048 -11.327 -23.388 1.00 0.00 257 ASN B N 1
ATOM 3964 C CA . ASN B 2 257 ? -6.781 -9.902 -23.042 1.00 0.00 257 ASN B CA 1
ATOM 3965 C C . ASN B 2 257 ? -7.419 -9.032 -24.158 1.00 0.00 257 ASN B C 1
ATOM 3966 O O . ASN B 2 257 ? -7.094 -9.224 -25.359 1.00 0.00 257 ASN B O 1
#

CATH classification: 2.60.40.10 (+1 more: 2.60.40.10)